Protein AF-C3Z5J8-F1 (afdb_monomer)

Mean predicted aligned error: 12.44 Å

Sequence (366 aa):
MESIQRVGAAGMLENHRVLYKCKDYRLPLCELYFCRHCLKLRSKDCVSHEVDSHYCPNCMENMPSAEAKLKKNRCANCFDCPSCKHTLSTRATSVLVPSADDPNKAVAKKAYYLACAFCRWTSRDIGLKDQSVASGGWEEQENPNAQRISELVEYYKQVAQKEKSDRERKKYAKSRIRLLGMSVSNGSLISAPDADMSLLKEEEQKLVKITPNMAVEEVEGLPEDIYTTPINLAHITSIAQRLSQPDEQPTLTNKLYPIHKHLLVKRSLRCKECEHNLSKPEFNPASIKFKIQLVALVVIFRKANKISFVVKVTPMKAVGDVKIAFKMKYNYKNITTPLGSKEEKETPMVVLEHHVDVNLGQVIPS

Secondary structure (DSSP, 8-state):
-------SHHHHTTGGGEEEEETTEEEEGGG-EEETTTTEEE-SSSEEEEEEEEE-TTT--EE-HHHHHHTTTEEEEEEE-TTT-PBPEEEEEEEEEE-SS-TT-EEEEEEEEEE-TTT--BGGGGTPPPBSSSSS--PPPPPTTHHHHHHHHHHHHHHHHHHHHHHHHHHHHHHHHHHHTTSTTS----------GGGG---------PPPPPPPSSPPPPPTHHHHSPP-GGGBPPHHHHTTSTTT--SBGGG---EEEEPEEEEEEEETTT--EEEEE-SSTT---EEEE-BHHHHH--TT-----------SSSSSEEEEEEEEEEEEE---S-TT-S----PPEEEEEEEEEEEEEE----

pLDDT: mean 81.91, std 16.27, range [26.75, 96.44]

Structure (mmCIF, N/CA/C/O backbone):
data_AF-C3Z5J8-F1
#
_entry.id   AF-C3Z5J8-F1
#
loop_
_atom_site.group_PDB
_atom_site.id
_atom_site.type_symbol
_atom_site.label_atom_id
_atom_site.label_alt_id
_atom_site.label_comp_id
_atom_site.label_asym_id
_atom_site.label_entity_id
_atom_site.label_seq_id
_atom_site.pdbx_PDB_ins_code
_atom_site.Cartn_x
_atom_site.Cartn_y
_atom_site.Cartn_z
_atom_site.occupancy
_atom_site.B_iso_or_equiv
_atom_site.auth_seq_id
_atom_site.auth_comp_id
_atom_site.auth_asym_id
_atom_site.auth_atom_id
_atom_site.pdbx_PDB_model_num
ATOM 1 N N . MET A 1 1 ? 0.145 -12.005 -0.397 1.00 31.89 1 MET A N 1
ATOM 2 C CA . MET A 1 1 ? 0.233 -10.670 -1.030 1.00 31.89 1 MET A CA 1
ATOM 3 C C . MET A 1 1 ? 0.519 -10.890 -2.501 1.00 31.89 1 MET A C 1
ATOM 5 O O . MET A 1 1 ? 1.671 -10.898 -2.911 1.00 31.89 1 MET A O 1
ATOM 9 N N . GLU A 1 2 ? -0.527 -11.182 -3.265 1.00 26.75 2 GLU A N 1
ATOM 10 C CA . GLU A 1 2 ? -0.411 -11.380 -4.705 1.00 26.75 2 GLU A CA 1
ATOM 11 C C . GLU A 1 2 ? -0.166 -10.027 -5.368 1.00 26.75 2 GLU A C 1
ATOM 13 O O . GLU A 1 2 ? -0.898 -9.056 -5.165 1.00 26.75 2 GLU A O 1
ATOM 18 N N . SER A 1 3 ? 0.924 -9.944 -6.120 1.00 26.78 3 SER A N 1
ATOM 19 C CA . SER A 1 3 ? 1.212 -8.827 -7.002 1.00 26.78 3 SER A CA 1
ATOM 20 C C . SER A 1 3 ? 0.092 -8.715 -8.029 1.00 26.78 3 SER A C 1
ATOM 22 O O . SER A 1 3 ? -0.027 -9.573 -8.897 1.00 26.78 3 SER A O 1
ATOM 24 N N . ILE A 1 4 ? -0.703 -7.646 -7.944 1.00 33.22 4 ILE A N 1
ATOM 25 C CA . ILE A 1 4 ? -1.629 -7.228 -9.001 1.00 33.22 4 ILE A CA 1
ATOM 2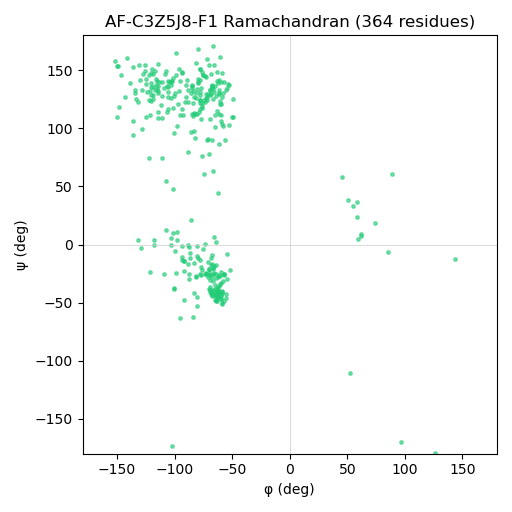6 C C . ILE A 1 4 ? -0.817 -7.133 -10.299 1.00 33.22 4 ILE A C 1
ATOM 28 O O . ILE A 1 4 ? -0.037 -6.192 -10.485 1.00 33.22 4 ILE A O 1
ATOM 32 N N . GLN A 1 5 ? -0.958 -8.132 -11.175 1.00 31.25 5 GLN A N 1
ATOM 33 C CA . GLN A 1 5 ? -0.398 -8.096 -12.518 1.00 31.25 5 GLN A CA 1
ATOM 34 C C . GLN A 1 5 ? -1.042 -6.913 -13.238 1.00 31.25 5 GLN A C 1
ATOM 36 O O . GLN A 1 5 ? -2.245 -6.878 -13.490 1.00 31.25 5 GLN A O 1
ATOM 41 N N . ARG A 1 6 ? -0.237 -5.889 -13.525 1.00 37.31 6 ARG A N 1
ATOM 42 C CA . ARG A 1 6 ? -0.670 -4.739 -14.316 1.00 37.31 6 ARG A CA 1
ATOM 43 C C . ARG A 1 6 ? -0.812 -5.191 -15.767 1.00 37.31 6 ARG A C 1
ATOM 45 O O . ARG A 1 6 ? 0.143 -5.096 -16.533 1.00 37.31 6 ARG A O 1
ATOM 52 N N . VAL A 1 7 ? -1.998 -5.653 -16.148 1.00 33.91 7 VAL A N 1
ATOM 53 C CA . VAL A 1 7 ? -2.349 -5.895 -17.553 1.00 33.91 7 VAL A CA 1
ATOM 54 C C . VAL A 1 7 ? -2.630 -4.540 -18.216 1.00 33.91 7 VAL A C 1
ATOM 56 O O . VAL A 1 7 ? -3.766 -4.109 -18.367 1.00 33.91 7 VAL A O 1
ATOM 59 N N . GLY A 1 8 ? -1.563 -3.799 -18.517 1.00 39.62 8 GLY A N 1
ATOM 60 C CA . GLY A 1 8 ? -1.582 -2.691 -19.480 1.00 39.62 8 GLY A CA 1
ATOM 61 C C . GLY A 1 8 ? -0.964 -3.138 -20.807 1.00 39.62 8 GLY A C 1
ATOM 62 O O . GLY A 1 8 ? -0.568 -4.290 -20.936 1.00 39.62 8 GLY A O 1
ATOM 63 N N . ALA A 1 9 ? -0.771 -2.229 -21.770 1.00 44.91 9 ALA A N 1
ATOM 64 C CA . ALA A 1 9 ? -0.075 -2.521 -23.039 1.00 44.91 9 ALA A CA 1
ATOM 65 C C . ALA A 1 9 ? 1.311 -3.193 -22.857 1.00 44.91 9 ALA A C 1
ATOM 67 O O . ALA A 1 9 ? 1.792 -3.894 -23.742 1.00 44.91 9 ALA A O 1
ATOM 68 N N . ALA A 1 10 ? 1.932 -3.035 -21.682 1.00 52.69 10 ALA A N 1
ATOM 69 C CA . ALA A 1 10 ? 3.158 -3.727 -21.293 1.00 52.69 10 ALA A CA 1
ATOM 70 C C . ALA A 1 10 ? 3.003 -5.250 -21.070 1.00 52.69 10 ALA A C 1
ATOM 72 O O . ALA A 1 10 ? 4.014 -5.941 -21.052 1.00 52.69 10 ALA A O 1
ATOM 73 N N . GLY A 1 11 ? 1.783 -5.762 -20.893 1.00 55.75 11 GLY A N 1
ATOM 74 C CA . GLY A 1 11 ? 1.481 -7.192 -20.777 1.00 55.75 11 GLY A CA 1
ATOM 75 C C . GLY A 1 11 ? 1.139 -7.872 -22.107 1.00 55.75 11 GLY A C 1
ATOM 76 O O . GLY A 1 11 ? 1.142 -9.094 -22.163 1.00 55.75 11 GLY A O 1
ATOM 77 N N . MET A 1 12 ? 0.862 -7.108 -23.174 1.00 64.19 12 MET A N 1
ATOM 78 C CA . MET A 1 12 ? 0.599 -7.658 -24.518 1.00 64.19 12 MET A CA 1
ATOM 79 C C . MET A 1 12 ? 1.886 -8.005 -25.277 1.00 64.19 12 MET A C 1
ATOM 81 O O . MET A 1 12 ? 1.884 -8.882 -26.133 1.00 64.19 12 MET A O 1
ATOM 85 N N . LEU A 1 13 ? 2.981 -7.303 -24.975 1.00 72.50 13 LEU A N 1
ATOM 86 C CA . LEU A 1 13 ? 4.320 -7.608 -25.475 1.00 72.50 13 LEU A CA 1
ATOM 87 C C . LEU A 1 13 ? 5.110 -8.305 -24.370 1.00 72.50 13 LEU A C 1
ATOM 89 O O . LEU A 1 13 ? 5.051 -7.889 -23.213 1.00 72.50 13 LEU A O 1
ATOM 93 N N . GLU A 1 14 ? 5.902 -9.314 -24.724 1.00 81.06 14 GLU A N 1
ATOM 94 C CA . GLU A 1 14 ? 6.742 -10.068 -23.786 1.00 81.06 14 GLU A CA 1
ATOM 95 C C . GLU A 1 14 ? 7.980 -9.260 -23.355 1.00 81.06 14 GLU A C 1
ATOM 97 O O . GLU A 1 14 ? 9.127 -9.649 -23.570 1.00 81.06 14 GLU A O 1
ATOM 102 N N . ASN A 1 15 ? 7.758 -8.108 -22.720 1.00 81.31 15 ASN A N 1
ATOM 103 C CA . ASN A 1 15 ? 8.809 -7.187 -22.284 1.00 81.31 15 ASN A CA 1
ATOM 104 C C . ASN A 1 15 ? 9.836 -7.857 -21.356 1.00 81.31 15 ASN A C 1
ATOM 106 O O . ASN A 1 15 ? 10.988 -7.440 -21.316 1.00 81.31 15 ASN A O 1
ATOM 110 N N . HIS A 1 16 ? 9.449 -8.928 -20.657 1.00 85.19 16 HIS A N 1
ATOM 111 C CA . HIS A 1 16 ? 10.332 -9.727 -19.802 1.00 85.19 16 HIS A CA 1
ATOM 112 C C . HIS A 1 16 ? 11.412 -10.513 -20.565 1.00 85.19 16 HIS A C 1
ATOM 114 O O . HIS A 1 16 ? 12.319 -11.053 -19.935 1.00 85.19 16 HIS A O 1
ATOM 120 N N . ARG A 1 17 ? 11.354 -10.569 -21.902 1.00 88.81 17 ARG A N 1
ATOM 121 C CA . ARG A 1 17 ? 12.405 -11.180 -22.724 1.00 88.81 17 ARG A CA 1
ATOM 122 C C . ARG A 1 17 ? 13.627 -10.283 -22.901 1.00 88.81 17 ARG A C 1
ATOM 124 O O . ARG A 1 17 ? 14.710 -10.811 -23.114 1.00 88.81 17 ARG A O 1
ATOM 131 N N . VAL A 1 18 ? 13.483 -8.959 -22.801 1.00 90.50 18 VAL A N 1
ATOM 132 C CA . VAL A 1 18 ? 14.595 -8.004 -22.944 1.00 90.50 18 VAL A CA 1
ATOM 133 C C . VAL A 1 18 ? 14.827 -7.300 -21.615 1.00 90.50 18 VAL A C 1
ATOM 135 O O . VAL A 1 18 ? 14.032 -6.463 -21.187 1.00 90.50 18 VAL A O 1
ATOM 138 N N . LEU A 1 19 ? 15.937 -7.626 -20.962 1.00 93.31 19 LEU A N 1
ATOM 139 C CA . LEU A 1 19 ? 16.272 -7.155 -19.627 1.00 93.31 19 LEU A CA 1
ATOM 140 C C . LEU A 1 19 ? 17.516 -6.274 -19.659 1.00 93.31 19 LEU A C 1
ATOM 142 O O . LEU A 1 19 ? 18.494 -6.556 -20.342 1.00 93.31 19 LEU A O 1
ATOM 146 N N . TYR A 1 20 ? 17.489 -5.211 -18.869 1.00 93.38 20 TYR A N 1
ATOM 147 C CA . TYR A 1 20 ? 18.615 -4.311 -18.676 1.00 93.38 20 TYR A CA 1
ATOM 148 C C . TYR A 1 20 ? 19.218 -4.559 -17.299 1.00 93.38 20 TYR A C 1
ATOM 150 O O . TYR A 1 20 ? 18.502 -4.670 -16.297 1.00 93.38 20 TYR A O 1
ATOM 158 N N . LYS A 1 21 ? 20.549 -4.614 -17.242 1.00 93.25 21 LYS A N 1
ATOM 159 C CA . LYS A 1 21 ? 21.281 -4.749 -15.985 1.00 93.25 21 LYS A CA 1
ATOM 160 C C . LYS A 1 21 ? 21.276 -3.426 -15.221 1.00 93.25 21 LYS A C 1
ATOM 162 O O . LYS A 1 21 ? 21.759 -2.405 -15.707 1.00 93.25 21 LYS A O 1
ATOM 167 N N . CYS A 1 22 ? 20.798 -3.466 -13.986 1.00 90.31 22 CYS A N 1
ATOM 168 C CA . CYS A 1 22 ? 20.840 -2.370 -13.030 1.00 90.31 22 CYS A CA 1
ATOM 169 C C . CYS A 1 22 ? 21.447 -2.880 -11.717 1.00 90.31 22 CYS A C 1
ATOM 171 O O . CYS A 1 22 ? 20.748 -3.488 -10.906 1.00 90.31 22 CYS A O 1
ATOM 173 N N . LYS A 1 23 ? 22.742 -2.611 -11.497 1.00 85.12 23 LYS A N 1
ATOM 174 C CA . LYS A 1 23 ? 23.534 -3.235 -10.419 1.00 85.12 23 LYS A CA 1
ATOM 175 C C . LYS A 1 23 ? 23.406 -4.767 -10.483 1.00 85.12 23 LYS A C 1
ATOM 177 O O . LYS A 1 23 ? 23.879 -5.353 -11.458 1.00 85.12 23 LYS A O 1
ATOM 182 N N . ASP A 1 24 ? 22.725 -5.368 -9.511 1.00 85.38 24 ASP A N 1
ATOM 183 C CA . ASP A 1 24 ? 22.523 -6.817 -9.389 1.00 85.38 24 ASP A CA 1
ATOM 184 C C . ASP A 1 24 ? 21.212 -7.299 -10.032 1.00 85.38 24 ASP A C 1
ATOM 186 O O . ASP A 1 24 ? 21.025 -8.491 -10.266 1.00 85.38 24 ASP A O 1
ATOM 190 N N . TYR A 1 25 ? 20.311 -6.373 -10.371 1.00 89.06 25 TYR A N 1
ATOM 191 C CA . TYR A 1 25 ? 18.991 -6.684 -10.911 1.00 89.06 25 TYR A CA 1
ATOM 192 C C . TYR A 1 25 ? 18.987 -6.681 -12.440 1.00 89.06 25 TYR A C 1
ATOM 194 O O . TYR A 1 25 ? 19.674 -5.883 -13.082 1.00 89.06 25 TYR A O 1
ATOM 202 N N . ARG A 1 26 ? 18.152 -7.541 -13.026 1.00 91.56 26 ARG A N 1
ATOM 203 C CA . ARG A 1 26 ? 17.844 -7.578 -14.461 1.00 91.56 26 ARG A CA 1
ATOM 204 C C . ARG A 1 26 ? 16.350 -7.389 -14.632 1.00 91.56 26 ARG A C 1
ATOM 206 O O . ARG A 1 26 ? 15.575 -8.239 -14.209 1.00 91.56 26 ARG A O 1
ATOM 213 N N . LEU A 1 27 ? 15.953 -6.254 -15.193 1.00 92.25 27 LEU A N 1
ATOM 214 C CA . LEU A 1 27 ? 14.547 -5.870 -15.303 1.00 92.25 27 LEU A CA 1
ATOM 215 C C . LEU A 1 27 ? 14.249 -5.304 -16.689 1.00 92.25 27 LEU A C 1
ATOM 217 O O . LEU A 1 27 ? 15.146 -4.739 -17.322 1.00 92.25 27 LEU A O 1
ATOM 221 N N . PRO A 1 28 ? 12.998 -5.419 -17.159 1.00 91.75 28 PRO A N 1
ATOM 222 C CA . PRO A 1 28 ? 12.599 -4.800 -18.409 1.00 91.75 28 PRO A CA 1
ATOM 223 C C . PRO A 1 28 ? 12.708 -3.277 -18.310 1.00 91.75 28 PRO A C 1
ATOM 225 O O . PRO A 1 28 ? 12.489 -2.674 -17.256 1.00 91.75 28 PRO A O 1
ATOM 228 N N . LEU A 1 29 ? 13.011 -2.631 -19.436 1.00 88.56 29 LEU A N 1
ATOM 229 C CA . LEU A 1 29 ? 13.256 -1.187 -19.487 1.00 88.56 29 LEU A CA 1
ATOM 230 C C . LEU A 1 29 ? 12.068 -0.348 -18.981 1.00 88.56 29 LEU A C 1
ATOM 232 O O . LEU A 1 29 ? 12.262 0.721 -18.406 1.00 88.56 29 LEU A O 1
ATOM 236 N N . CYS A 1 30 ? 10.838 -0.833 -19.171 1.00 87.69 30 CYS A N 1
ATOM 237 C CA . CYS A 1 30 ? 9.613 -0.174 -18.714 1.00 87.69 30 CYS A CA 1
ATOM 238 C C . CYS A 1 30 ? 9.465 -0.134 -17.182 1.00 87.69 30 CYS A C 1
ATOM 240 O O . CYS A 1 30 ? 8.690 0.672 -16.667 1.00 87.69 30 CYS A O 1
ATOM 242 N N . GLU A 1 31 ? 10.218 -0.958 -16.451 1.00 89.75 31 GLU A N 1
ATOM 243 C CA . GLU A 1 31 ? 10.231 -0.986 -14.987 1.00 89.75 31 GLU A CA 1
ATOM 244 C C . GLU A 1 31 ? 11.416 -0.237 -14.367 1.00 89.75 31 GLU A C 1
ATOM 246 O O . GLU A 1 31 ? 11.476 -0.086 -13.143 1.00 89.75 31 GLU A O 1
ATOM 251 N N . LEU A 1 32 ? 12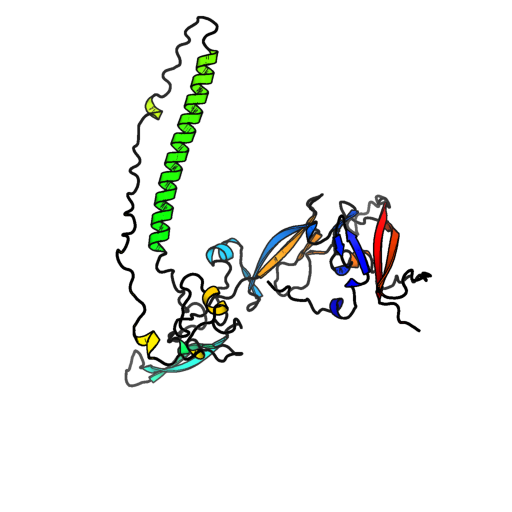.341 0.247 -15.199 1.00 92.12 32 LEU A N 1
ATOM 252 C CA . LEU A 1 32 ? 13.520 0.986 -14.772 1.00 92.12 32 LEU A CA 1
ATOM 253 C C . LEU A 1 32 ? 13.306 2.501 -14.842 1.00 92.12 32 LEU A C 1
ATOM 255 O O . LEU A 1 32 ? 12.598 3.045 -15.693 1.00 92.12 32 LEU A O 1
ATOM 259 N N . TYR A 1 33 ? 14.010 3.198 -13.961 1.00 92.62 33 TYR A N 1
ATOM 260 C CA . TYR A 1 33 ? 14.120 4.649 -13.924 1.00 92.62 33 TYR A CA 1
ATOM 261 C C . TYR A 1 33 ? 15.513 5.067 -14.381 1.00 92.62 33 TYR A C 1
ATOM 263 O O . TYR A 1 33 ? 16.489 4.352 -14.155 1.00 92.62 33 TYR A O 1
ATOM 271 N N . PHE A 1 34 ? 15.625 6.238 -14.999 1.00 91.81 34 PHE A N 1
ATOM 272 C CA . PHE A 1 34 ? 16.915 6.804 -15.380 1.00 91.81 34 PHE A CA 1
ATOM 273 C C . PHE A 1 34 ? 17.178 8.079 -14.589 1.00 91.81 34 PHE A C 1
ATOM 275 O O . PHE A 1 34 ? 16.492 9.088 -14.749 1.00 91.81 34 PHE A O 1
ATOM 282 N N . CYS A 1 35 ? 18.192 8.049 -13.728 1.00 91.12 35 CYS A N 1
ATOM 283 C CA . CYS A 1 35 ? 18.538 9.214 -12.936 1.00 91.12 35 CYS A CA 1
ATOM 284 C C . CYS A 1 35 ? 19.441 10.157 -13.733 1.00 91.12 35 CYS A C 1
ATOM 286 O O . CYS A 1 35 ? 20.622 9.876 -13.916 1.00 91.12 35 CYS A O 1
ATOM 288 N N . ARG A 1 36 ? 18.922 11.326 -14.117 1.00 88.38 36 ARG A N 1
ATOM 289 C CA . ARG A 1 36 ? 19.684 12.340 -14.871 1.00 88.38 36 ARG A CA 1
ATOM 290 C C . ARG A 1 36 ? 20.838 12.978 -14.089 1.00 88.38 36 ARG A C 1
ATOM 292 O O . ARG A 1 36 ? 21.742 13.519 -14.705 1.00 88.38 36 ARG A O 1
ATOM 299 N N . HIS A 1 37 ? 20.824 12.906 -12.758 1.00 88.69 37 HIS A N 1
ATOM 300 C CA . HIS A 1 37 ? 21.872 13.495 -11.914 1.00 88.69 37 HIS A CA 1
ATOM 301 C C . HIS A 1 37 ? 23.109 12.600 -11.767 1.00 88.69 37 HIS A C 1
ATOM 303 O O . HIS A 1 37 ? 24.227 13.085 -11.844 1.00 88.69 37 HIS A O 1
ATOM 309 N N . CYS A 1 38 ? 22.921 11.287 -11.590 1.00 89.50 38 CYS A N 1
ATOM 310 C CA . CYS A 1 38 ? 24.028 10.328 -11.472 1.00 89.50 38 CYS A CA 1
ATOM 311 C C . CYS A 1 38 ? 24.266 9.503 -12.745 1.00 89.50 38 CYS A C 1
ATOM 313 O O . CYS A 1 38 ? 25.145 8.648 -12.749 1.00 89.50 38 CYS A O 1
ATOM 315 N N . LEU A 1 39 ? 23.469 9.732 -13.796 1.00 89.25 39 LEU A N 1
ATOM 316 C CA . LEU A 1 39 ? 23.552 9.083 -15.110 1.00 89.25 39 LEU A CA 1
ATOM 317 C C . LEU A 1 39 ? 23.502 7.547 -15.068 1.00 89.25 39 LEU A C 1
ATOM 319 O O . LEU A 1 39 ? 24.104 6.863 -15.891 1.00 89.25 39 LEU A O 1
ATOM 323 N N . LYS A 1 40 ? 22.751 6.993 -14.112 1.00 90.12 40 LYS A N 1
ATOM 324 C CA . LYS A 1 40 ? 22.612 5.545 -13.899 1.00 90.12 40 LYS A CA 1
ATOM 325 C C . LYS A 1 40 ? 21.151 5.110 -13.979 1.00 90.12 40 LYS A C 1
ATOM 327 O O . LYS A 1 40 ? 20.248 5.828 -13.533 1.00 90.12 40 LYS A O 1
ATOM 332 N N . LEU A 1 41 ? 20.935 3.901 -14.498 1.00 92.00 41 LEU A N 1
ATOM 333 C CA . LEU A 1 41 ? 19.657 3.201 -14.380 1.00 92.00 41 LEU A CA 1
ATOM 334 C C . LEU A 1 41 ? 19.405 2.779 -12.929 1.00 92.00 41 LEU A C 1
ATOM 336 O O . LEU A 1 41 ? 20.339 2.463 -12.187 1.00 92.00 41 LEU A O 1
ATOM 340 N N . ARG A 1 42 ? 18.133 2.789 -12.527 1.00 93.38 42 ARG A N 1
ATOM 341 C CA . ARG A 1 42 ? 17.658 2.412 -11.193 1.00 93.38 42 ARG A CA 1
ATOM 342 C C . ARG A 1 42 ? 16.445 1.498 -11.298 1.00 93.38 42 ARG A C 1
ATOM 344 O O . ARG A 1 42 ? 15.478 1.834 -11.976 1.00 93.38 42 ARG A O 1
ATOM 351 N N . SER A 1 43 ? 16.481 0.376 -10.589 1.00 92.69 43 SER A N 1
ATOM 352 C CA . SER A 1 43 ? 15.312 -0.470 -10.353 1.00 92.69 43 SER A CA 1
ATOM 353 C C . SER A 1 43 ? 14.435 0.092 -9.237 1.00 92.69 43 SER A C 1
ATOM 355 O O . SER A 1 43 ? 14.865 0.966 -8.482 1.00 92.69 43 SER A O 1
ATOM 357 N N . LYS A 1 44 ? 13.224 -0.457 -9.091 1.00 89.62 44 LYS A N 1
ATOM 358 C CA . LYS A 1 44 ? 12.331 -0.183 -7.953 1.00 89.62 44 LYS A CA 1
ATOM 359 C C . LYS A 1 44 ? 12.979 -0.509 -6.598 1.00 89.62 44 LYS A C 1
ATOM 361 O O . LYS A 1 44 ? 12.631 0.125 -5.610 1.00 89.62 44 LYS A O 1
ATOM 366 N N . ASP A 1 45 ? 13.947 -1.420 -6.554 1.00 89.00 45 ASP A N 1
ATOM 367 C CA . ASP A 1 45 ? 14.662 -1.802 -5.323 1.00 89.00 45 ASP A CA 1
ATOM 368 C C . ASP A 1 45 ? 15.880 -0.8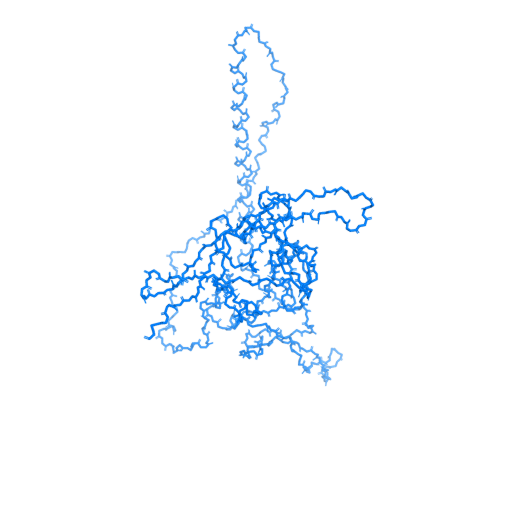99 -5.046 1.00 89.00 45 ASP A C 1
ATOM 370 O O . ASP A 1 45 ? 16.293 -0.680 -3.901 1.00 89.00 45 ASP A O 1
ATOM 374 N N . CYS A 1 46 ? 16.441 -0.298 -6.100 1.00 88.38 46 CYS A N 1
ATOM 375 C CA . CYS A 1 46 ? 17.557 0.647 -6.016 1.00 88.38 46 CYS A CA 1
ATOM 376 C C . CYS A 1 46 ? 17.135 2.077 -5.629 1.00 88.38 46 CYS A C 1
ATOM 378 O O . CYS A 1 46 ? 17.998 2.953 -5.527 1.00 88.38 46 CYS A O 1
ATOM 380 N N . VAL A 1 47 ? 15.841 2.333 -5.434 1.00 93.06 47 VAL A N 1
ATOM 381 C CA . VAL A 1 47 ? 15.280 3.653 -5.099 1.00 93.06 47 VAL A CA 1
ATOM 382 C C . VAL A 1 47 ? 14.673 3.652 -3.701 1.00 93.06 47 VAL A C 1
ATOM 384 O O . VAL A 1 47 ? 14.309 2.601 -3.173 1.00 93.06 47 VAL A O 1
ATOM 387 N N . SER A 1 48 ? 14.599 4.821 -3.072 1.00 94.75 48 SER A N 1
ATOM 388 C CA . SER A 1 48 ? 13.806 5.019 -1.860 1.00 94.75 48 SER A CA 1
ATOM 389 C C . SER A 1 48 ? 12.358 5.326 -2.241 1.00 94.75 48 SER A C 1
ATOM 391 O O . SER A 1 48 ? 12.093 6.071 -3.189 1.00 94.75 48 SER A O 1
ATOM 393 N N . HIS A 1 49 ? 11.426 4.703 -1.518 1.00 95.25 49 HIS A N 1
ATOM 394 C CA . HIS A 1 49 ? 9.988 4.895 -1.688 1.00 95.25 49 HIS A CA 1
ATOM 395 C C . HIS A 1 49 ? 9.489 5.835 -0.603 1.00 95.25 49 HIS A C 1
ATOM 397 O O . HIS A 1 49 ? 9.703 5.584 0.579 1.00 95.25 49 HIS A O 1
ATOM 403 N N . GLU A 1 50 ? 8.792 6.884 -1.013 1.00 94.06 50 GLU A N 1
ATOM 404 C CA . GLU A 1 50 ? 8.166 7.852 -0.122 1.00 94.06 50 GLU A CA 1
ATOM 405 C C . GLU A 1 50 ? 6.652 7.855 -0.330 1.00 94.06 50 GLU A C 1
ATOM 407 O O . GLU A 1 50 ? 6.151 7.647 -1.440 1.00 94.06 50 GLU A O 1
ATOM 412 N N . VAL A 1 51 ? 5.921 8.103 0.752 1.00 93.94 51 VAL A N 1
ATOM 413 C CA . VAL A 1 51 ? 4.468 8.300 0.743 1.00 93.94 51 VAL A CA 1
ATOM 414 C C . VAL A 1 51 ? 4.201 9.761 0.378 1.00 93.94 51 VAL A C 1
ATOM 416 O O . VAL A 1 51 ? 4.554 10.648 1.147 1.00 93.94 51 VAL A O 1
ATOM 419 N N . ASP A 1 52 ? 3.602 10.018 -0.788 1.00 91.69 52 ASP A N 1
ATOM 420 C CA . ASP A 1 52 ? 3.285 11.385 -1.239 1.00 91.69 52 ASP A CA 1
ATOM 421 C C . ASP A 1 52 ? 1.873 11.804 -0.803 1.00 91.69 52 ASP A C 1
ATOM 423 O O . ASP A 1 52 ? 1.687 12.875 -0.231 1.00 91.69 52 ASP A O 1
ATOM 427 N N . SER A 1 53 ? 0.871 10.944 -1.019 1.00 93.06 53 SER A N 1
ATOM 428 C CA . SER A 1 53 ? -0.508 11.189 -0.580 1.00 93.06 53 SER A CA 1
ATOM 429 C C . SER A 1 53 ? -1.282 9.898 -0.311 1.00 93.06 53 SER A C 1
ATOM 431 O O . SER A 1 53 ? -0.948 8.837 -0.849 1.00 93.06 53 SER A O 1
ATOM 433 N N . HIS A 1 54 ? -2.335 10.004 0.503 1.00 95.38 54 HIS A N 1
ATOM 434 C CA . HIS A 1 54 ? -3.304 8.940 0.771 1.00 95.38 54 HIS A CA 1
ATOM 435 C C . HIS A 1 54 ? -4.601 9.252 0.028 1.00 95.38 54 HIS A C 1
ATOM 437 O O . HIS A 1 54 ? -5.022 10.406 0.003 1.00 95.38 54 HIS A O 1
ATOM 443 N N . TYR A 1 55 ? -5.249 8.250 -0.559 1.00 95.88 55 TYR A N 1
ATOM 444 C CA . TYR A 1 55 ? -6.533 8.434 -1.233 1.00 95.88 55 TYR A CA 1
ATOM 445 C C . TYR A 1 55 ? -7.413 7.190 -1.149 1.00 95.88 55 TYR A C 1
ATOM 447 O O . TYR A 1 55 ? -6.920 6.066 -1.044 1.00 95.88 55 TYR A O 1
ATOM 455 N N . CYS A 1 56 ? -8.728 7.373 -1.216 1.00 95.62 56 CYS A N 1
ATOM 456 C CA . CYS A 1 56 ? -9.665 6.256 -1.289 1.00 95.62 56 CYS A CA 1
ATOM 457 C C . CYS A 1 56 ? -9.842 5.805 -2.748 1.00 95.62 56 CYS A C 1
ATOM 459 O O . CYS A 1 56 ? -10.158 6.641 -3.594 1.00 95.62 56 CYS A O 1
ATOM 461 N N . PRO A 1 57 ? -9.731 4.504 -3.073 1.00 94.75 57 PRO A N 1
ATOM 462 C CA . PRO A 1 57 ? -9.921 4.046 -4.448 1.00 94.75 57 PRO A CA 1
ATOM 463 C C . PRO A 1 57 ? -11.391 4.014 -4.897 1.00 94.75 57 PRO A C 1
ATOM 465 O O . PRO A 1 57 ? -11.651 3.676 -6.044 1.00 94.75 57 PRO A O 1
ATOM 468 N N . ASN A 1 58 ? -12.353 4.310 -4.011 1.00 94.44 58 ASN A N 1
ATOM 469 C CA . ASN A 1 58 ? -13.772 4.406 -4.373 1.00 94.44 58 ASN A CA 1
ATOM 470 C C . ASN A 1 58 ? -14.201 5.846 -4.672 1.00 94.44 58 ASN A C 1
ATOM 472 O O . ASN A 1 58 ? -14.580 6.149 -5.794 1.00 94.44 58 ASN A O 1
ATOM 476 N N . CYS A 1 59 ? -14.126 6.737 -3.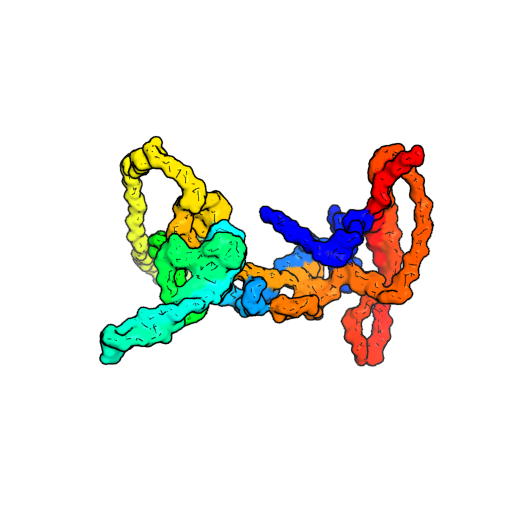677 1.00 93.19 59 CYS A N 1
ATOM 477 C CA . CYS A 1 59 ? -14.525 8.137 -3.848 1.00 93.19 59 CYS A CA 1
ATOM 478 C C . CYS A 1 59 ? -13.448 8.997 -4.524 1.00 93.19 59 CYS A C 1
ATOM 480 O O . CYS A 1 59 ? -13.731 10.129 -4.894 1.00 93.19 59 CYS A O 1
ATOM 482 N N . MET A 1 60 ? -12.225 8.478 -4.705 1.00 93.88 60 MET A N 1
ATOM 483 C CA . MET A 1 60 ? -11.100 9.202 -5.316 1.00 93.88 60 MET A CA 1
ATOM 484 C C . MET A 1 60 ? -10.737 10.502 -4.582 1.00 93.88 60 MET A C 1
ATOM 486 O O . MET A 1 60 ? -10.105 11.393 -5.149 1.00 93.88 60 MET A O 1
ATOM 490 N N . GLU A 1 61 ? -11.090 10.589 -3.301 1.00 92.62 61 GLU A N 1
ATOM 491 C CA . GLU A 1 61 ? -10.749 11.706 -2.427 1.00 92.62 61 GLU A CA 1
ATOM 492 C C . GLU A 1 61 ? -9.357 11.508 -1.831 1.00 92.62 61 GLU A C 1
ATOM 494 O O . GLU A 1 61 ? -9.006 10.413 -1.377 1.00 92.62 61 GLU A O 1
ATOM 499 N N . ASN A 1 62 ? -8.569 12.584 -1.821 1.00 93.25 62 ASN A N 1
ATOM 500 C CA . ASN A 1 62 ? -7.311 12.630 -1.086 1.00 93.25 62 ASN A CA 1
ATOM 501 C C . ASN A 1 62 ? -7.572 12.884 0.395 1.00 93.25 62 ASN A C 1
ATOM 503 O O . ASN A 1 62 ? -8.399 13.719 0.750 1.00 93.25 62 ASN A O 1
ATOM 507 N N . MET A 1 63 ? -6.774 12.240 1.238 1.00 93.94 63 MET A N 1
ATOM 508 C CA . MET A 1 63 ? -6.779 12.436 2.678 1.00 93.94 63 MET A CA 1
ATOM 509 C C . MET A 1 63 ? -5.408 12.949 3.147 1.00 93.94 63 MET A C 1
ATOM 511 O O . MET A 1 63 ? -4.378 12.348 2.806 1.00 93.94 63 MET A O 1
ATOM 515 N N . PRO A 1 64 ? -5.355 14.045 3.928 1.00 94.62 64 PRO A N 1
ATOM 516 C CA . PRO A 1 64 ? -4.125 14.500 4.567 1.00 94.62 64 PRO A CA 1
ATOM 517 C C . PRO A 1 64 ? -3.537 13.429 5.494 1.00 94.62 64 PRO A C 1
ATOM 519 O O . PRO A 1 64 ? -4.267 12.684 6.143 1.00 94.62 64 PRO A O 1
ATOM 522 N N . SER A 1 65 ? -2.209 13.376 5.621 1.00 93.88 65 SER A N 1
ATOM 523 C CA . SER A 1 65 ? -1.527 12.331 6.405 1.00 93.88 65 SER A CA 1
ATOM 524 C C . SER A 1 65 ? -1.910 12.314 7.890 1.00 93.88 65 SER A C 1
ATOM 526 O O . SER A 1 65 ? -1.969 11.243 8.490 1.00 93.88 65 SER A O 1
ATOM 528 N N . ALA A 1 66 ? -2.189 13.477 8.489 1.00 95.38 66 ALA A N 1
ATOM 529 C CA . ALA A 1 66 ? -2.635 13.561 9.882 1.00 95.38 66 ALA A CA 1
ATOM 530 C C . ALA A 1 66 ? -4.028 12.938 10.072 1.00 95.38 66 ALA A C 1
ATOM 532 O O . ALA A 1 66 ? -4.235 12.161 11.002 1.00 95.38 66 ALA A O 1
ATOM 533 N N . GLU A 1 67 ? -4.952 13.220 9.150 1.00 95.25 67 GLU A N 1
ATOM 534 C CA . GLU A 1 67 ? -6.299 12.649 9.163 1.00 95.25 67 GLU A CA 1
ATOM 535 C C . GLU A 1 67 ? -6.271 11.145 8.871 1.00 95.25 67 GLU A C 1
ATOM 537 O O . GLU A 1 67 ? -6.912 10.373 9.580 1.00 95.25 67 GLU A O 1
ATOM 542 N N . ALA A 1 68 ? -5.461 10.707 7.901 1.00 94.75 68 ALA A N 1
ATOM 543 C CA . ALA A 1 68 ? -5.271 9.289 7.606 1.00 94.75 68 ALA A CA 1
ATOM 544 C C . ALA A 1 68 ? -4.746 8.528 8.831 1.00 94.75 68 ALA A C 1
ATOM 546 O O . ALA A 1 68 ? -5.243 7.448 9.143 1.00 94.75 68 ALA A O 1
ATOM 547 N N . LYS A 1 69 ? -3.796 9.111 9.575 1.00 95.06 69 LYS A N 1
ATOM 548 C CA . LYS A 1 69 ? -3.294 8.532 10.827 1.00 95.06 69 LYS A CA 1
ATOM 549 C C . LYS A 1 69 ? -4.394 8.423 11.889 1.00 95.06 69 LYS A C 1
ATOM 551 O O . LYS A 1 69 ? -4.497 7.377 12.524 1.00 95.06 69 LYS A O 1
ATOM 556 N N . LEU A 1 70 ? -5.206 9.469 12.066 1.00 93.19 70 LEU A N 1
ATOM 557 C CA . LEU A 1 70 ? -6.312 9.479 13.031 1.00 93.19 70 LEU A CA 1
ATOM 558 C C . LEU A 1 70 ? -7.368 8.415 12.687 1.00 93.19 70 LEU A C 1
ATOM 560 O O . LEU A 1 70 ? -7.781 7.655 13.555 1.00 93.19 70 LEU A O 1
ATOM 564 N N . LYS A 1 71 ? -7.727 8.299 11.404 1.00 91.56 71 LYS A N 1
ATOM 565 C CA . LYS A 1 71 ? -8.710 7.336 10.878 1.00 91.56 71 LYS A CA 1
ATOM 566 C C . LYS A 1 71 ? -8.113 5.961 10.547 1.00 91.56 71 LYS A C 1
ATOM 568 O O . LYS A 1 71 ? -8.659 5.227 9.726 1.00 91.56 71 LYS A O 1
ATOM 573 N N . LYS A 1 72 ? -6.957 5.605 11.125 1.00 93.00 72 LYS A N 1
ATOM 574 C CA . LYS A 1 72 ? -6.298 4.290 10.957 1.00 93.00 72 LYS A CA 1
ATOM 575 C C . LYS A 1 72 ? -6.128 3.855 9.482 1.00 93.00 72 LYS A C 1
ATOM 577 O O . LYS A 1 72 ? -6.262 2.679 9.143 1.00 93.00 72 LYS A O 1
ATOM 582 N N . ASN A 1 73 ? -5.816 4.798 8.593 1.00 95.38 73 ASN A N 1
ATOM 583 C CA . ASN A 1 73 ? -5.687 4.629 7.139 1.00 95.38 73 ASN A CA 1
ATOM 584 C C . ASN A 1 73 ? -6.955 4.094 6.445 1.00 95.38 73 ASN A C 1
ATOM 586 O O . ASN A 1 73 ? -6.871 3.304 5.495 1.00 95.38 73 ASN A O 1
ATOM 590 N N . ARG A 1 74 ? -8.133 4.523 6.910 1.00 93.75 74 ARG A N 1
ATOM 591 C CA . ARG A 1 74 ? -9.434 4.160 6.345 1.00 93.75 74 ARG A CA 1
ATOM 592 C C . ARG A 1 74 ? -10.216 5.381 5.855 1.00 93.75 74 ARG A C 1
ATOM 594 O O . ARG A 1 74 ? -10.063 6.491 6.357 1.00 93.75 74 ARG A O 1
ATOM 601 N N . CYS A 1 75 ? -11.063 5.169 4.852 1.00 93.44 75 CYS A N 1
ATOM 602 C CA . CYS A 1 75 ? -12.007 6.173 4.371 1.00 93.44 75 CYS A CA 1
ATOM 603 C C . CYS A 1 75 ? -13.241 6.224 5.280 1.00 93.44 75 CYS A C 1
ATOM 605 O O . CYS A 1 75 ? -13.834 5.187 5.548 1.00 93.44 75 CYS A O 1
ATOM 607 N N . ALA A 1 76 ? -13.686 7.417 5.678 1.00 89.12 76 ALA A N 1
ATOM 608 C CA . ALA A 1 76 ? -14.871 7.572 6.529 1.00 89.12 76 ALA A CA 1
ATOM 609 C C . ALA A 1 76 ? -16.193 7.222 5.817 1.00 89.12 76 ALA A C 1
ATOM 611 O O . ALA A 1 76 ? -17.128 6.745 6.445 1.00 89.12 76 ALA A O 1
ATOM 612 N N . ASN A 1 77 ? -16.270 7.437 4.500 1.00 90.62 77 ASN A N 1
ATOM 613 C CA . ASN A 1 77 ? -17.532 7.339 3.756 1.00 90.62 77 ASN A CA 1
ATOM 614 C C . ASN A 1 77 ? -17.721 5.999 3.035 1.00 90.62 77 ASN A C 1
ATOM 616 O O . ASN A 1 77 ? -18.841 5.617 2.710 1.00 90.62 77 ASN A O 1
ATOM 620 N N . CYS A 1 78 ? -16.624 5.313 2.715 1.00 94.12 78 CYS A N 1
ATOM 621 C CA . CYS A 1 78 ? -16.650 4.096 1.912 1.00 94.12 78 CYS A CA 1
ATOM 622 C C . CYS A 1 78 ? -16.400 2.879 2.793 1.00 94.12 78 CYS A C 1
ATOM 624 O O . CYS A 1 78 ? -15.500 2.904 3.628 1.00 94.12 78 CYS A O 1
ATOM 626 N N . PHE A 1 79 ? -17.118 1.793 2.521 1.00 94.75 79 PHE A N 1
ATOM 627 C CA . PHE A 1 79 ? -17.011 0.541 3.262 1.00 94.75 79 PHE A CA 1
ATOM 628 C C . PHE A 1 79 ? -16.733 -0.620 2.313 1.00 94.75 79 PHE A C 1
ATOM 630 O O . PHE A 1 79 ? -17.192 -0.621 1.170 1.00 94.75 79 PHE A O 1
ATOM 637 N N . ASP A 1 80 ? -16.015 -1.622 2.796 1.00 95.31 80 ASP A N 1
ATOM 638 C CA . ASP A 1 80 ? -15.843 -2.904 2.132 1.00 95.31 80 ASP A CA 1
ATOM 639 C C . ASP A 1 80 ? -16.721 -3.959 2.813 1.00 95.31 80 ASP A C 1
ATOM 641 O O . ASP A 1 80 ? -16.892 -3.988 4.034 1.00 95.31 80 ASP A O 1
ATOM 645 N N . CYS A 1 81 ? -17.308 -4.828 1.994 1.00 94.19 81 CYS A N 1
ATOM 646 C CA . CYS A 1 81 ? -18.167 -5.906 2.449 1.00 94.19 81 CYS A CA 1
ATOM 647 C C . CYS A 1 81 ? -17.347 -6.886 3.295 1.00 94.19 81 CYS A C 1
ATOM 649 O O . CYS A 1 81 ? -16.337 -7.400 2.803 1.00 94.19 81 CYS A O 1
ATOM 651 N N . PRO A 1 82 ? -17.790 -7.223 4.515 1.00 92.56 82 PRO A N 1
ATOM 652 C CA . PRO A 1 82 ? -17.028 -8.119 5.377 1.00 92.56 82 PRO A CA 1
ATOM 653 C C . PRO A 1 82 ? -17.021 -9.561 4.859 1.00 92.56 82 PRO A C 1
ATOM 655 O O . PRO A 1 82 ? -16.119 -10.324 5.183 1.00 92.56 82 PRO A O 1
ATOM 658 N N . SER A 1 83 ? -17.987 -9.927 4.007 1.00 91.25 83 SER A N 1
ATOM 659 C CA . SER A 1 83 ? -18.076 -11.260 3.411 1.00 91.25 83 SER A CA 1
ATOM 660 C C . SER A 1 83 ? -17.137 -11.440 2.208 1.00 91.25 83 SER A C 1
ATOM 662 O O . SER A 1 83 ? -16.330 -12.370 2.203 1.00 91.25 83 SER A O 1
ATOM 664 N N . CYS A 1 84 ? -17.193 -10.546 1.207 1.00 92.56 84 CYS A N 1
ATOM 665 C CA . CYS A 1 84 ? -16.472 -10.707 -0.071 1.00 92.56 84 CYS A CA 1
ATOM 666 C C . CYS A 1 84 ? -15.417 -9.629 -0.380 1.00 92.56 84 CYS A C 1
ATOM 668 O O . CYS A 1 84 ? -14.788 -9.683 -1.434 1.00 92.56 84 CYS A O 1
ATOM 670 N N . LYS A 1 85 ? -15.224 -8.635 0.500 1.00 92.56 85 LYS A N 1
ATOM 671 C CA . LYS A 1 85 ? -14.282 -7.505 0.338 1.00 92.56 85 LYS A CA 1
ATOM 672 C C . LYS A 1 85 ? -14.559 -6.588 -0.862 1.00 92.56 85 LYS A C 1
ATOM 674 O O . LYS A 1 85 ? -13.755 -5.711 -1.164 1.00 92.56 85 LYS A O 1
ATOM 679 N N . HIS A 1 86 ? -15.699 -6.753 -1.534 1.00 95.00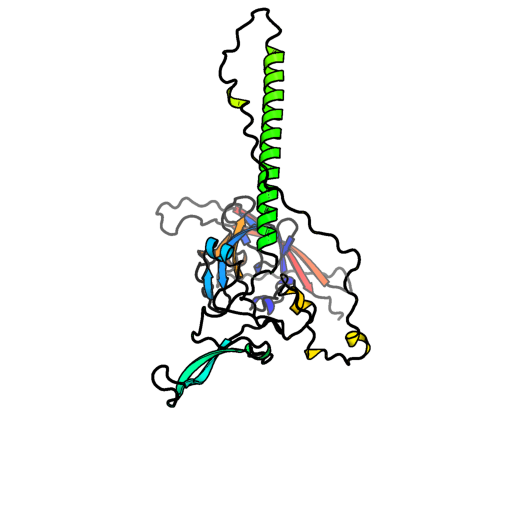 86 HIS A N 1
ATOM 680 C CA . HIS A 1 86 ? -16.172 -5.804 -2.536 1.00 95.00 86 HIS A CA 1
ATOM 681 C C . HIS A 1 86 ? -16.753 -4.561 -1.863 1.00 95.00 86 HIS A C 1
ATOM 683 O O . HIS A 1 86 ? -17.345 -4.643 -0.789 1.00 95.00 86 HIS A O 1
ATOM 689 N N . THR A 1 87 ? -16.632 -3.411 -2.509 1.00 96.00 87 THR A N 1
ATOM 690 C CA . THR A 1 87 ? -17.079 -2.141 -1.935 1.00 96.00 87 THR A CA 1
ATOM 691 C C . THR A 1 87 ? -18.595 -2.063 -1.837 1.00 96.00 87 THR A C 1
ATOM 693 O O . THR A 1 87 ? -19.321 -2.404 -2.771 1.00 96.00 87 THR A O 1
ATOM 696 N N . LEU A 1 88 ? -19.069 -1.642 -0.669 1.00 95.31 88 LEU A N 1
ATOM 697 C CA . LEU A 1 88 ? -20.482 -1.493 -0.366 1.00 95.31 88 LEU A CA 1
ATOM 698 C C . LEU A 1 88 ? -21.039 -0.213 -0.988 1.00 95.31 88 LEU A C 1
ATOM 700 O O . LEU A 1 88 ? -20.344 0.789 -1.150 1.00 95.31 88 LEU A O 1
ATOM 704 N N . SER A 1 89 ? -22.328 -0.266 -1.307 1.0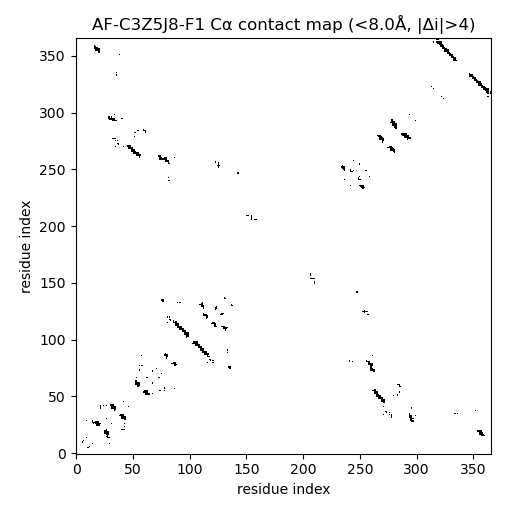0 94.50 89 SER A N 1
ATOM 705 C CA . SER A 1 89 ? -23.109 0.866 -1.800 1.00 94.50 89 SER A CA 1
ATOM 706 C C . SER A 1 89 ? -24.211 1.207 -0.804 1.00 94.50 89 SER A C 1
ATOM 708 O O . SER A 1 89 ? -24.881 0.306 -0.295 1.00 94.50 89 SER A O 1
ATOM 710 N N . THR A 1 90 ? -24.415 2.496 -0.541 1.00 93.56 90 THR A N 1
ATOM 711 C CA . THR A 1 90 ? -25.549 2.972 0.256 1.00 93.56 90 THR A CA 1
ATOM 712 C C . THR A 1 90 ? -26.807 2.964 -0.605 1.00 93.56 90 THR A C 1
ATOM 714 O O . THR A 1 90 ? -26.843 3.586 -1.668 1.00 93.56 90 THR A O 1
ATOM 717 N N . ARG A 1 91 ? -27.852 2.270 -0.156 1.00 93.44 91 ARG A N 1
ATOM 718 C CA . ARG A 1 91 ? -29.157 2.198 -0.823 1.00 93.44 91 ARG A CA 1
ATOM 719 C C . ARG A 1 91 ? -30.221 2.865 0.033 1.00 93.44 91 ARG A C 1
ATOM 721 O O . ARG A 1 91 ? -30.229 2.702 1.247 1.00 93.44 91 ARG A O 1
ATOM 728 N N . ALA A 1 92 ? -31.122 3.601 -0.610 1.00 92.44 92 ALA A N 1
ATOM 729 C CA . ALA A 1 92 ? -32.242 4.255 0.055 1.00 92.44 92 ALA A CA 1
ATOM 730 C C . ALA A 1 92 ? -33.505 3.388 -0.025 1.00 92.44 92 ALA A C 1
ATOM 732 O O . ALA A 1 92 ? -33.797 2.797 -1.063 1.00 92.44 92 ALA A O 1
ATOM 733 N N . THR A 1 93 ? -34.269 3.355 1.060 1.00 90.56 93 THR A N 1
ATOM 734 C CA . THR A 1 93 ? -35.631 2.817 1.136 1.00 90.56 93 THR A CA 1
ATOM 735 C C . THR A 1 93 ? -36.530 3.883 1.756 1.00 90.56 93 THR A C 1
ATOM 737 O O . THR A 1 93 ? -36.079 4.664 2.592 1.00 90.56 93 THR A O 1
ATOM 740 N N . SER A 1 94 ? -37.797 3.950 1.351 1.00 86.06 94 SER A N 1
ATOM 741 C CA . SER A 1 94 ? -38.782 4.790 2.033 1.00 86.06 94 SER A CA 1
ATOM 742 C C . SER A 1 94 ? -39.472 3.972 3.120 1.00 86.06 94 SER A C 1
ATOM 744 O O . SER A 1 94 ? -40.027 2.916 2.828 1.00 86.06 94 SER A O 1
ATOM 746 N N . VAL A 1 95 ? -39.407 4.446 4.362 1.00 82.94 95 VAL A N 1
ATOM 747 C CA . VAL A 1 95 ? -40.073 3.830 5.513 1.00 82.94 95 VAL A CA 1
ATOM 748 C C . VAL A 1 95 ? -41.139 4.794 6.018 1.00 82.94 95 VAL A C 1
ATOM 750 O O . VAL A 1 95 ? -40.889 5.990 6.173 1.00 82.94 95 VAL A O 1
ATOM 753 N N . LEU A 1 96 ? -42.342 4.276 6.247 1.00 80.06 96 LEU A N 1
ATOM 754 C CA . LEU A 1 96 ? -43.446 5.024 6.832 1.00 80.06 96 LEU A CA 1
ATOM 755 C C . LEU A 1 96 ? -43.231 5.105 8.345 1.00 80.06 96 LEU A C 1
ATOM 757 O O . LEU A 1 96 ? -43.253 4.087 9.030 1.00 80.06 96 LEU A O 1
ATOM 761 N N . VAL A 1 97 ? -42.992 6.311 8.853 1.00 75.81 97 VAL A N 1
ATOM 762 C CA . VAL A 1 97 ? -42.798 6.570 10.285 1.00 75.81 97 VAL A CA 1
ATOM 763 C C . VAL A 1 97 ? -43.962 7.438 10.772 1.00 75.81 97 VAL A C 1
ATOM 765 O O . VAL A 1 97 ? -44.310 8.389 10.067 1.00 75.81 97 VAL A O 1
ATOM 768 N N . PRO A 1 98 ? -44.571 7.154 11.939 1.00 73.00 98 PRO A N 1
ATOM 769 C CA . PRO A 1 98 ? -45.599 8.018 12.518 1.00 73.00 98 PRO A CA 1
ATOM 770 C C . PRO A 1 98 ? -45.103 9.466 12.634 1.00 73.00 98 PRO A C 1
ATOM 772 O O . PRO A 1 98 ? -43.941 9.703 12.984 1.00 73.00 98 PRO A O 1
ATOM 775 N N . SER A 1 99 ? -45.954 10.432 12.286 1.00 67.12 99 SER A N 1
ATOM 776 C CA . SER A 1 99 ? -45.642 11.855 12.422 1.00 67.12 99 SER A CA 1
ATOM 777 C C . SER A 1 99 ? -45.399 12.192 13.892 1.00 67.12 99 SER A C 1
ATOM 779 O O . SER A 1 99 ? -46.100 11.686 14.764 1.00 67.12 99 SER A O 1
ATOM 781 N N . ALA A 1 100 ? -44.425 13.066 14.163 1.00 70.44 100 ALA A N 1
ATOM 782 C CA . ALA A 1 100 ? -44.181 13.569 15.517 1.00 70.44 100 ALA A CA 1
ATOM 783 C C . ALA A 1 100 ? -45.369 14.398 16.044 1.00 70.44 100 ALA A C 1
ATOM 785 O O . ALA A 1 100 ? -45.576 14.452 17.251 1.00 70.44 100 ALA A O 1
ATOM 786 N N . ASP A 1 101 ? -46.156 14.980 15.132 1.00 71.94 101 ASP A N 1
ATOM 787 C CA . ASP A 1 101 ? -47.318 15.815 15.451 1.00 71.94 101 ASP A CA 1
ATOM 788 C C . ASP A 1 101 ? -48.640 15.023 15.515 1.00 71.94 101 ASP A C 1
ATOM 790 O O . ASP A 1 101 ? -49.570 15.460 16.178 1.00 71.94 101 ASP A O 1
ATOM 794 N N . ASP A 1 102 ? -48.729 13.856 14.855 1.00 70.00 102 ASP A N 1
ATOM 795 C CA . ASP A 1 102 ? -49.952 13.038 14.776 1.00 70.00 102 ASP A CA 1
ATOM 796 C C . ASP A 1 102 ? -49.624 11.533 14.639 1.00 70.00 102 ASP A C 1
ATOM 798 O O . ASP A 1 102 ? -49.210 11.088 13.560 1.00 70.00 102 ASP A O 1
ATOM 802 N N . PRO A 1 103 ? -49.875 10.694 15.663 1.00 70.25 103 PRO A N 1
ATOM 803 C CA . PRO A 1 103 ? -49.594 9.256 15.597 1.00 70.25 103 PRO A CA 1
ATOM 804 C C . PRO A 1 103 ? -50.430 8.496 14.548 1.00 70.25 103 PRO A C 1
ATOM 806 O O . PRO A 1 103 ? -50.028 7.414 14.125 1.00 70.25 103 PRO A O 1
ATOM 809 N N . ASN A 1 104 ? -51.543 9.070 14.067 1.00 74.81 104 ASN A N 1
ATOM 810 C CA . ASN A 1 104 ? -52.374 8.496 12.996 1.00 74.81 104 ASN A CA 1
ATOM 811 C C . ASN A 1 104 ? -51.912 8.858 11.573 1.00 74.81 104 ASN A C 1
ATOM 813 O O . ASN A 1 104 ? -52.455 8.329 10.602 1.00 74.81 104 ASN A O 1
ATOM 817 N N . LYS A 1 105 ? -50.922 9.747 11.414 1.00 76.38 105 LYS A N 1
ATOM 818 C CA . LYS A 1 105 ? -50.433 10.177 10.099 1.00 76.38 105 LYS A CA 1
ATOM 819 C C . LYS A 1 105 ? -49.026 9.642 9.868 1.00 76.38 105 LYS A C 1
ATOM 821 O O . LYS A 1 105 ? -48.068 10.104 10.475 1.00 76.38 105 LYS A O 1
ATOM 826 N N . ALA A 1 106 ? -48.885 8.669 8.973 1.00 76.06 106 ALA A N 1
ATOM 827 C CA . ALA A 1 106 ? -47.578 8.142 8.602 1.00 76.06 106 ALA A CA 1
ATOM 828 C C . ALA A 1 106 ? -46.896 9.051 7.567 1.00 76.06 106 ALA A C 1
ATOM 830 O O . ALA A 1 106 ? -47.457 9.342 6.510 1.00 76.06 106 ALA A O 1
ATOM 831 N N . VAL A 1 107 ? -45.670 9.483 7.859 1.00 80.62 107 VAL A N 1
ATOM 832 C CA . VAL A 1 107 ? -44.831 10.272 6.952 1.00 80.62 107 VAL A CA 1
ATOM 833 C C . VAL A 1 107 ? -43.727 9.382 6.392 1.00 80.62 107 VAL A C 1
ATOM 835 O O . VAL A 1 107 ? -43.020 8.691 7.127 1.00 80.62 107 VAL A O 1
ATOM 838 N N . ALA A 1 108 ? -43.558 9.414 5.073 1.00 82.25 108 ALA A N 1
ATOM 839 C CA . ALA A 1 108 ? -42.482 8.717 4.383 1.00 82.25 108 ALA A CA 1
ATOM 840 C C . ALA A 1 108 ? -41.124 9.367 4.703 1.00 82.25 108 ALA A C 1
ATOM 842 O O . ALA A 1 108 ? -40.811 10.452 4.211 1.00 82.25 108 ALA A O 1
ATOM 843 N N . LYS A 1 109 ? -40.291 8.694 5.503 1.00 84.44 109 LYS A N 1
ATOM 844 C CA . LYS A 1 109 ? -38.898 9.088 5.760 1.00 84.44 109 LYS A CA 1
ATOM 845 C C . LYS A 1 109 ? -37.947 8.225 4.931 1.00 84.44 109 LYS A C 1
ATOM 847 O O . LYS A 1 109 ? -38.191 7.040 4.704 1.00 84.44 109 LYS A O 1
ATOM 852 N N . LYS A 1 110 ? -36.862 8.830 4.439 1.00 88.94 110 LYS A N 1
ATOM 853 C CA . LYS A 1 110 ? -35.793 8.101 3.741 1.00 88.94 110 LYS A CA 1
ATOM 854 C C . LYS A 1 110 ? -34.909 7.408 4.775 1.00 88.94 110 LYS A C 1
ATOM 856 O O . LYS A 1 110 ? -34.435 8.058 5.701 1.00 88.94 110 LYS A O 1
ATOM 861 N N . ALA A 1 111 ? -34.696 6.116 4.584 1.00 90.81 111 ALA A N 1
ATOM 862 C CA . ALA A 1 111 ? -33.833 5.273 5.393 1.00 90.81 111 ALA A CA 1
ATOM 863 C C . ALA A 1 111 ? -32.742 4.671 4.497 1.00 90.81 111 ALA A C 1
ATOM 865 O O . ALA A 1 111 ? -33.014 4.287 3.356 1.00 90.81 111 ALA A O 1
ATOM 866 N N . TYR A 1 112 ? -31.509 4.614 4.986 1.00 93.44 112 TYR A N 1
ATOM 867 C CA . TYR A 1 112 ? -30.348 4.161 4.229 1.00 93.44 112 TYR A CA 1
ATOM 868 C C . TYR A 1 112 ? -29.776 2.877 4.828 1.00 93.44 112 TYR A C 1
ATOM 870 O O . TYR A 1 112 ? -29.576 2.797 6.036 1.00 93.44 112 TYR A O 1
ATOM 878 N N . TYR A 1 113 ? -29.472 1.901 3.971 1.00 94.19 113 TYR A N 1
ATOM 879 C CA . TYR A 1 113 ? -28.823 0.637 4.333 1.00 94.19 113 TYR A CA 1
ATOM 880 C C . TYR A 1 113 ? -27.636 0.350 3.405 1.00 94.19 113 TYR A C 1
ATOM 882 O O . TYR A 1 113 ? -27.596 0.831 2.268 1.00 94.19 113 TYR A O 1
ATOM 890 N N . LEU A 1 114 ? -26.654 -0.421 3.874 1.00 95.06 114 LEU A N 1
ATOM 891 C CA . LEU A 1 114 ? -25.503 -0.815 3.058 1.00 95.06 114 LEU A CA 1
ATOM 892 C C . LEU A 1 114 ? -25.799 -2.129 2.340 1.00 95.06 114 LEU A C 1
ATOM 894 O O . LEU A 1 114 ? -26.329 -3.064 2.937 1.00 95.06 114 LEU A O 1
ATOM 898 N N . ALA A 1 115 ? -25.422 -2.214 1.066 1.00 96.31 115 ALA A N 1
ATOM 899 C CA . ALA A 1 115 ? -25.607 -3.414 0.262 1.00 96.31 115 ALA A CA 1
ATOM 900 C C . ALA A 1 115 ? -24.397 -3.703 -0.627 1.00 96.31 115 ALA A C 1
ATOM 902 O O . ALA A 1 115 ? -23.838 -2.804 -1.270 1.00 96.31 115 ALA A O 1
ATOM 903 N N . CYS A 1 116 ? -24.036 -4.981 -0.710 1.00 96.44 116 CYS A N 1
ATOM 904 C CA . CYS A 1 116 ? -23.029 -5.482 -1.631 1.00 96.44 116 CYS A CA 1
ATOM 905 C C . CYS A 1 116 ? -23.666 -5.894 -2.965 1.00 96.44 116 CYS A C 1
ATOM 907 O O . CYS A 1 116 ? -24.582 -6.714 -3.004 1.00 96.44 116 CYS A O 1
ATOM 909 N N . ALA A 1 117 ? -23.144 -5.378 -4.079 1.00 95.44 117 ALA A N 1
ATOM 910 C CA . ALA A 1 117 ? -23.611 -5.769 -5.410 1.00 95.44 117 ALA A CA 1
ATOM 911 C C . ALA A 1 117 ? -23.174 -7.191 -5.818 1.00 95.44 117 ALA A C 1
ATOM 913 O O . ALA A 1 117 ? -23.848 -7.816 -6.632 1.00 95.44 117 ALA A O 1
ATOM 914 N N . PHE A 1 118 ? -22.076 -7.699 -5.246 1.00 96.44 118 PHE A N 1
ATOM 915 C CA . PHE A 1 118 ? -21.489 -8.990 -5.608 1.00 96.44 118 PHE A CA 1
ATOM 916 C C . PHE A 1 118 ? -22.155 -10.161 -4.873 1.00 96.44 118 PHE A C 1
ATOM 918 O O . PHE A 1 118 ? -22.786 -11.001 -5.504 1.00 96.44 118 PHE A O 1
ATOM 925 N N . CYS A 1 119 ? -22.070 -10.197 -3.538 1.00 93.50 119 CYS A N 1
ATOM 926 C CA . CYS A 1 119 ? -22.590 -11.312 -2.734 1.00 93.50 119 CYS A CA 1
ATOM 927 C C . CYS A 1 119 ? -23.981 -11.068 -2.132 1.00 93.50 119 CYS A C 1
ATOM 929 O O . CYS A 1 119 ? -24.452 -11.896 -1.362 1.00 93.50 119 CYS A O 1
ATOM 931 N N . ARG A 1 120 ? -24.624 -9.933 -2.445 1.00 94.44 120 ARG A N 1
ATOM 932 C CA . ARG A 1 120 ? -25.960 -9.543 -1.947 1.00 94.44 120 ARG A CA 1
ATOM 933 C C . ARG A 1 120 ? -26.091 -9.365 -0.431 1.00 94.44 120 ARG A C 1
ATOM 935 O O . ARG A 1 120 ? -27.194 -9.091 0.021 1.00 94.44 120 ARG A O 1
ATOM 942 N N . TRP A 1 121 ? -24.988 -9.418 0.316 1.00 94.75 121 TRP A N 1
ATOM 943 C CA . TRP A 1 121 ? -24.955 -9.067 1.737 1.00 94.75 121 TRP A CA 1
ATOM 944 C C . TRP A 1 121 ? -25.533 -7.670 1.979 1.00 94.75 121 TRP A C 1
ATOM 946 O O . TRP A 1 121 ? -25.215 -6.729 1.234 1.00 94.75 121 TRP A O 1
ATOM 956 N N . THR A 1 122 ? -26.330 -7.531 3.035 1.00 94.94 122 THR A N 1
ATOM 957 C CA . THR A 1 122 ? -26.886 -6.251 3.478 1.00 94.94 122 THR A CA 1
ATOM 958 C C . THR A 1 122 ? -26.563 -5.968 4.941 1.00 94.94 122 THR A C 1
ATOM 960 O O . THR A 1 122 ? -26.404 -6.883 5.743 1.00 94.94 122 THR A O 1
ATOM 963 N N . SER A 1 123 ? -26.527 -4.690 5.326 1.00 93.88 123 SER A N 1
ATOM 964 C CA . SER A 1 123 ? -26.383 -4.306 6.740 1.00 93.88 123 SER A CA 1
ATOM 965 C C . SER A 1 123 ? -27.525 -4.836 7.615 1.00 93.88 123 SER A C 1
ATOM 967 O O . SER A 1 123 ? -27.348 -5.030 8.813 1.00 93.88 123 SER A O 1
ATOM 969 N N . ARG A 1 124 ? -28.686 -5.124 7.018 1.00 92.38 124 ARG A N 1
ATOM 970 C CA . ARG A 1 124 ? -29.840 -5.688 7.722 1.00 92.38 124 ARG A CA 1
ATOM 971 C C . ARG A 1 124 ? -29.633 -7.156 8.103 1.00 92.38 124 ARG A C 1
ATOM 973 O O . ARG A 1 124 ? -30.210 -7.585 9.093 1.00 92.38 124 ARG A O 1
ATOM 980 N N . ASP A 1 125 ? -28.771 -7.891 7.394 1.00 91.38 125 ASP A N 1
ATOM 981 C CA . ASP A 1 125 ? -28.472 -9.308 7.673 1.00 91.38 125 ASP A CA 1
ATOM 982 C C . ASP A 1 125 ? -27.847 -9.497 9.067 1.00 91.38 125 ASP A C 1
ATOM 984 O O . ASP A 1 125 ? -28.007 -10.542 9.692 1.00 91.38 125 ASP A O 1
ATOM 988 N N . ILE A 1 126 ? -27.151 -8.469 9.561 1.00 91.19 126 ILE A N 1
ATOM 989 C CA . ILE A 1 126 ? -26.539 -8.427 10.897 1.00 91.19 126 ILE A CA 1
ATOM 990 C C . ILE A 1 126 ? -27.342 -7.579 11.896 1.00 91.19 126 ILE A C 1
ATOM 992 O O . ILE A 1 126 ? -26.892 -7.334 13.010 1.00 91.19 126 ILE A O 1
ATOM 996 N N . GLY A 1 127 ? -28.524 -7.096 11.501 1.00 89.81 127 GLY A N 1
ATOM 997 C CA . GLY A 1 127 ? -29.386 -6.277 12.354 1.00 89.81 127 GLY A CA 1
ATOM 998 C C . GLY A 1 127 ? -28.920 -4.832 12.562 1.00 89.81 127 GLY A C 1
ATOM 999 O O . GLY A 1 127 ? -29.390 -4.183 13.498 1.00 89.81 127 GLY A O 1
ATOM 1000 N N . LEU A 1 128 ? -28.034 -4.290 11.713 1.00 90.31 128 LEU A N 1
ATOM 1001 C CA . LEU A 1 128 ? -27.707 -2.861 11.773 1.00 90.31 128 LEU A CA 1
ATOM 1002 C C . LEU A 1 128 ? -28.932 -2.027 11.400 1.00 90.31 128 LEU A C 1
ATOM 1004 O O . LEU A 1 128 ? -29.563 -2.250 10.364 1.00 90.31 128 LEU A O 1
ATOM 1008 N N . LYS A 1 129 ? -29.228 -1.029 12.235 1.00 90.00 129 LYS A N 1
ATOM 1009 C CA . LYS A 1 129 ? -30.334 -0.098 12.009 1.00 90.00 129 LYS A CA 1
ATOM 1010 C C . LYS A 1 129 ? -30.055 0.777 10.791 1.00 90.00 129 LYS A C 1
ATOM 1012 O O . LYS A 1 129 ? -28.946 1.287 10.615 1.00 90.00 129 LYS A O 1
ATOM 1017 N N . ASP A 1 130 ? -31.089 0.970 9.979 1.00 91.81 130 ASP A N 1
ATOM 1018 C CA . ASP A 1 130 ? -31.039 1.899 8.858 1.00 91.81 130 ASP A CA 1
ATOM 1019 C C . ASP A 1 130 ? -30.828 3.334 9.368 1.00 91.81 130 ASP A C 1
ATOM 1021 O O . ASP A 1 130 ? -31.419 3.760 10.363 1.00 91.81 130 ASP A O 1
ATOM 1025 N N . GLN A 1 131 ? -30.009 4.094 8.648 1.00 90.44 131 GLN A N 1
ATOM 1026 C CA . GLN A 1 131 ? -29.656 5.463 9.012 1.00 90.44 131 GLN A CA 1
ATOM 1027 C C . GLN A 1 131 ? -30.573 6.475 8.326 1.00 90.44 131 GLN A C 1
ATOM 1029 O O . GLN A 1 131 ? -31.023 6.262 7.200 1.00 90.44 131 GLN A O 1
ATOM 1034 N N . SER A 1 132 ? -30.838 7.610 8.976 1.00 87.19 132 SER A N 1
ATOM 1035 C CA . SER A 1 132 ? -31.607 8.718 8.381 1.00 87.19 132 SER A CA 1
ATOM 1036 C C . SER A 1 132 ? -30.782 9.547 7.390 1.00 87.19 132 SER A C 1
ATOM 1038 O O . SER A 1 132 ? -31.339 10.233 6.530 1.00 87.19 132 SER A O 1
ATOM 1040 N N . VAL A 1 133 ? -29.451 9.460 7.480 1.00 87.81 133 VAL A N 1
ATOM 1041 C CA . VAL A 1 133 ? -28.486 10.176 6.637 1.00 87.81 133 VAL A CA 1
ATOM 1042 C C . VAL A 1 133 ? -27.677 9.176 5.813 1.00 87.81 133 VAL A C 1
ATOM 1044 O O . VAL A 1 133 ? -27.316 8.105 6.293 1.00 87.81 133 VAL A O 1
ATOM 1047 N N . ALA A 1 134 ? -27.366 9.524 4.563 1.00 82.31 134 ALA A N 1
ATOM 1048 C CA . ALA A 1 134 ? -26.672 8.620 3.640 1.00 82.31 134 ALA A CA 1
ATOM 1049 C C . ALA A 1 134 ? -25.196 8.365 4.007 1.00 82.31 134 ALA A C 1
ATOM 1051 O O . ALA A 1 134 ? -24.607 7.369 3.582 1.00 82.31 134 ALA A O 1
ATOM 1052 N N . SER A 1 135 ? -24.564 9.276 4.749 1.00 81.62 135 SER A N 1
ATOM 1053 C CA . SER A 1 135 ? -23.148 9.207 5.128 1.00 81.62 135 SER A CA 1
ATOM 1054 C C . SER A 1 135 ? -22.946 9.814 6.515 1.00 81.62 135 SER A C 1
ATOM 1056 O O . SER A 1 135 ? -23.646 10.756 6.877 1.00 81.62 135 SER A O 1
ATOM 1058 N N . GLY A 1 136 ? -22.004 9.261 7.285 1.00 76.62 136 GLY A N 1
ATOM 1059 C CA . GLY A 1 136 ? -21.625 9.759 8.615 1.00 76.62 136 GLY A CA 1
ATOM 1060 C C . GLY A 1 136 ? -22.465 9.264 9.799 1.00 76.62 136 GLY A C 1
ATOM 1061 O O . GLY A 1 136 ? -22.092 9.542 10.929 1.00 76.62 136 GLY A O 1
ATOM 1062 N N . GLY A 1 137 ? -23.559 8.527 9.571 1.00 78.00 137 GLY A N 1
ATOM 1063 C CA . GLY A 1 137 ? -24.382 7.940 10.645 1.00 78.00 137 GLY A CA 1
ATOM 1064 C C . GLY A 1 137 ? -24.024 6.496 11.020 1.00 78.00 137 GLY A C 1
ATOM 1065 O O . GLY A 1 137 ? -24.674 5.910 11.874 1.00 78.00 137 GLY A O 1
ATOM 1066 N N . TRP A 1 138 ? -23.043 5.889 10.352 1.00 84.88 138 TRP A N 1
ATOM 1067 C CA . TRP A 1 138 ? -22.653 4.502 10.607 1.00 84.88 138 TRP A CA 1
ATOM 1068 C C . TRP A 1 138 ? -21.717 4.451 11.815 1.00 84.88 138 TRP A C 1
ATOM 1070 O O . TRP A 1 138 ? -20.608 4.973 11.743 1.00 84.88 138 TRP A O 1
ATOM 1080 N N . GLU A 1 139 ? -22.183 3.858 12.913 1.00 74.12 139 GLU A N 1
ATOM 1081 C CA . GLU A 1 139 ? -21.397 3.695 14.139 1.00 74.12 139 GLU A CA 1
ATOM 1082 C C . GLU A 1 139 ? -20.234 2.717 13.920 1.00 74.12 139 GLU A C 1
ATOM 1084 O O . GLU A 1 139 ? -20.389 1.665 13.292 1.00 74.12 139 GLU A O 1
ATOM 1089 N N . GLU A 1 140 ? -19.061 3.080 14.440 1.00 77.75 140 GLU A N 1
ATOM 1090 C CA . GLU A 1 140 ? -17.884 2.216 14.466 1.00 77.75 140 GLU A CA 1
ATOM 1091 C C . GLU A 1 140 ? -17.878 1.384 15.749 1.00 77.75 140 GLU A C 1
ATOM 1093 O O . GLU A 1 140 ? -18.205 1.871 16.830 1.00 77.75 140 GLU A O 1
ATOM 1098 N N . GLN A 1 141 ? -17.463 0.125 15.635 1.00 80.31 141 GLN A N 1
ATOM 1099 C CA . GLN A 1 141 ? -17.303 -0.738 16.793 1.00 80.31 141 GLN A CA 1
ATOM 1100 C C . GLN A 1 141 ? -16.019 -0.371 17.541 1.00 80.31 141 GLN A C 1
ATOM 1102 O O . GLN A 1 141 ? -14.913 -0.468 17.000 1.00 80.31 141 GLN A O 1
ATOM 1107 N N . GLU A 1 142 ? -16.164 0.069 18.788 1.00 82.38 142 GLU A N 1
ATOM 1108 C CA . GLU A 1 142 ? -15.024 0.306 19.665 1.00 82.38 142 GLU A CA 1
ATOM 1109 C C . GLU A 1 142 ? -14.451 -1.018 20.168 1.00 82.38 142 GLU A C 1
ATOM 1111 O O . GLU A 1 142 ? -15.170 -1.988 20.398 1.00 82.38 142 GLU A O 1
ATOM 1116 N N . ASN A 1 143 ? -13.131 -1.062 20.354 1.00 86.19 143 ASN A N 1
ATOM 1117 C CA . ASN A 1 143 ? -12.490 -2.243 20.914 1.00 86.19 143 ASN A CA 1
ATOM 1118 C C . ASN A 1 143 ? -12.937 -2.401 22.384 1.00 86.19 143 ASN A C 1
ATOM 1120 O O . ASN A 1 143 ? -12.704 -1.474 23.167 1.00 86.19 143 ASN A O 1
ATOM 1124 N N . PRO A 1 144 ? -13.493 -3.559 22.793 1.00 89.81 144 PRO A N 1
ATOM 1125 C CA . PRO A 1 144 ? -13.962 -3.780 24.164 1.00 89.81 144 PRO A CA 1
ATOM 1126 C C . PRO A 1 144 ? -12.896 -3.507 25.236 1.00 89.81 144 PRO A C 1
ATOM 1128 O O . PRO A 1 144 ? -13.204 -3.086 26.346 1.00 89.81 144 PRO A O 1
ATOM 1131 N N . ASN A 1 145 ? -11.619 -3.700 24.892 1.00 91.62 145 ASN A N 1
ATOM 1132 C CA . ASN A 1 145 ? -10.484 -3.536 25.797 1.00 91.62 145 ASN A CA 1
ATOM 1133 C C . ASN A 1 145 ? -9.785 -2.167 25.666 1.00 91.62 145 ASN A C 1
ATOM 1135 O O . ASN A 1 145 ? -8.703 -1.977 26.225 1.00 91.62 145 ASN A O 1
ATOM 1139 N N . ALA A 1 146 ? -10.360 -1.199 24.941 1.00 91.00 146 ALA A N 1
ATOM 1140 C CA . ALA A 1 146 ? -9.723 0.095 24.668 1.00 91.00 146 ALA A CA 1
ATOM 1141 C C . ALA A 1 146 ? -9.367 0.886 25.942 1.00 91.00 146 ALA A C 1
ATOM 1143 O O . ALA A 1 146 ? -8.277 1.465 26.036 1.00 91.00 146 ALA A O 1
ATOM 1144 N N . GLN A 1 147 ? -10.257 0.880 26.939 1.00 91.38 147 GLN A N 1
ATOM 1145 C CA . GLN A 1 147 ? -10.033 1.549 28.225 1.00 91.38 147 GLN A CA 1
ATOM 1146 C C . GLN A 1 147 ? -8.849 0.919 28.964 1.00 91.38 147 GLN A C 1
ATOM 1148 O O . GLN A 1 147 ? -7.899 1.611 29.328 1.00 91.38 147 GLN A O 1
ATOM 1153 N N . ARG A 1 148 ? -8.839 -0.415 29.064 1.00 91.12 148 ARG A N 1
ATOM 1154 C CA . ARG A 1 148 ? -7.765 -1.163 29.722 1.00 91.12 148 ARG A CA 1
ATOM 1155 C C . ARG A 1 148 ? -6.408 -0.953 29.053 1.00 91.12 148 ARG A C 1
ATOM 1157 O O . ARG A 1 148 ? -5.397 -0.788 29.733 1.00 91.12 148 ARG A O 1
ATOM 1164 N N . ILE A 1 149 ? -6.373 -0.934 27.721 1.00 93.38 149 ILE A N 1
ATOM 1165 C CA . ILE A 1 149 ? -5.154 -0.628 26.961 1.00 93.38 149 ILE A CA 1
ATOM 1166 C C . ILE A 1 149 ? -4.645 0.773 27.319 1.00 93.38 149 ILE A C 1
ATOM 1168 O O . ILE A 1 149 ? -3.451 0.945 27.556 1.00 93.38 149 ILE A O 1
ATOM 1172 N N . SER A 1 150 ? -5.539 1.760 27.391 1.00 93.06 150 SER A N 1
ATOM 1173 C CA . SER A 1 150 ? -5.176 3.144 27.717 1.00 93.06 150 SER A CA 1
ATOM 1174 C C . SER A 1 150 ? -4.592 3.268 29.127 1.00 93.06 150 SER A C 1
ATOM 1176 O O . SER A 1 150 ? -3.556 3.911 29.298 1.00 93.06 150 SER A O 1
ATOM 1178 N N . GLU A 1 151 ? -5.186 2.589 30.112 1.00 92.31 151 GLU A N 1
ATOM 1179 C CA . GLU A 1 151 ? -4.656 2.514 31.481 1.00 92.31 151 GLU A CA 1
ATOM 1180 C C . GLU A 1 151 ? -3.246 1.917 31.519 1.00 92.31 151 GLU A C 1
ATOM 1182 O O . GLU A 1 151 ? -2.331 2.505 32.097 1.00 92.31 151 GLU A O 1
ATOM 1187 N N . LEU A 1 152 ? -3.050 0.759 30.878 1.00 93.31 152 LEU A N 1
ATOM 1188 C CA . LEU A 1 152 ? -1.761 0.062 30.855 1.00 93.31 152 LEU A CA 1
ATOM 1189 C C . LEU A 1 152 ? -0.677 0.902 30.179 1.00 93.31 152 LEU A C 1
ATOM 1191 O O . LEU A 1 152 ? 0.447 0.982 30.677 1.00 93.31 152 LEU A O 1
ATOM 1195 N N . VAL A 1 153 ? -1.011 1.554 29.064 1.00 94.62 153 VAL A N 1
ATOM 1196 C CA . VAL A 1 153 ? -0.099 2.467 28.369 1.00 94.62 153 VAL A CA 1
ATOM 1197 C C . VAL A 1 153 ? 0.323 3.609 29.292 1.00 94.62 153 VAL A C 1
ATOM 1199 O O . VAL A 1 153 ? 1.504 3.952 29.324 1.00 94.62 153 VAL A O 1
ATOM 1202 N N . GLU A 1 154 ? -0.605 4.188 30.054 1.00 93.25 154 GLU A N 1
ATOM 1203 C CA . GLU A 1 154 ? -0.292 5.297 30.955 1.00 93.25 154 GLU A CA 1
ATOM 1204 C C . GLU A 1 154 ? 0.577 4.862 32.139 1.00 93.25 154 GLU A C 1
ATOM 1206 O O . GLU A 1 154 ? 1.574 5.513 32.453 1.00 93.25 154 GLU A O 1
ATOM 1211 N N . TYR A 1 155 ? 0.291 3.699 32.722 1.00 92.81 155 TYR A N 1
ATOM 1212 C CA . TYR A 1 155 ? 1.134 3.106 33.757 1.00 92.81 155 TYR A CA 1
ATOM 1213 C C . TYR A 1 155 ? 2.566 2.853 33.275 1.00 92.81 155 TYR A C 1
ATOM 1215 O O . TYR A 1 155 ? 3.526 3.308 33.901 1.00 92.81 155 TYR A O 1
ATOM 1223 N N . TYR A 1 156 ? 2.740 2.181 32.133 1.00 94.31 156 TYR A N 1
ATOM 1224 C CA . TYR A 1 156 ? 4.079 1.874 31.625 1.00 94.31 156 TYR A CA 1
ATOM 1225 C C . TYR A 1 156 ? 4.840 3.116 31.149 1.00 94.31 156 TYR A C 1
ATOM 1227 O O . TYR A 1 156 ? 6.070 3.127 31.223 1.00 94.31 156 TYR A O 1
ATOM 1235 N N . LYS A 1 157 ? 4.156 4.190 30.730 1.00 93.56 157 LYS A N 1
ATOM 1236 C CA . LYS A 1 157 ? 4.810 5.487 30.492 1.00 93.56 157 LYS A CA 1
ATOM 1237 C C . LYS A 1 157 ? 5.420 6.052 31.770 1.00 93.56 157 LYS A C 1
ATOM 1239 O O . LYS A 1 157 ? 6.564 6.496 31.725 1.00 93.56 157 LYS A O 1
ATOM 1244 N N . GLN A 1 158 ? 4.701 6.017 32.892 1.00 91.44 158 GLN A N 1
ATOM 1245 C CA . GLN A 1 158 ? 5.218 6.504 34.177 1.00 91.44 158 GLN A CA 1
ATOM 1246 C C . GLN A 1 158 ? 6.408 5.664 34.653 1.00 91.44 158 GLN A C 1
ATOM 1248 O O . GLN A 1 158 ? 7.434 6.208 35.063 1.00 91.44 158 GLN A O 1
ATOM 1253 N N . VAL A 1 159 ? 6.318 4.336 34.522 1.00 91.88 159 VAL A N 1
ATOM 1254 C CA . VAL A 1 159 ? 7.432 3.427 34.835 1.00 91.88 159 VAL A CA 1
ATOM 1255 C C . VAL A 1 159 ? 8.656 3.743 33.968 1.00 91.88 159 VAL A C 1
ATOM 1257 O O . VAL A 1 159 ? 9.756 3.895 34.496 1.00 91.88 159 VAL A O 1
ATOM 1260 N N . ALA A 1 160 ? 8.472 3.923 32.657 1.00 93.81 160 ALA A N 1
ATOM 1261 C CA . ALA A 1 160 ? 9.557 4.270 31.741 1.00 93.81 160 ALA A CA 1
ATOM 1262 C C . ALA A 1 160 ? 10.158 5.660 32.026 1.00 93.81 160 ALA A C 1
ATOM 1264 O O . ALA A 1 160 ? 11.366 5.852 31.876 1.00 93.81 160 ALA A O 1
ATOM 1265 N N . GLN A 1 161 ? 9.347 6.634 32.455 1.00 91.50 161 GLN A N 1
ATOM 1266 C CA . GLN A 1 161 ? 9.824 7.958 32.869 1.00 91.50 161 GLN A CA 1
ATOM 1267 C C . GLN A 1 161 ? 10.699 7.875 34.121 1.00 91.50 161 GLN A C 1
ATOM 1269 O O . GLN A 1 161 ? 11.778 8.469 34.139 1.00 91.50 161 GLN A O 1
ATOM 1274 N N . LYS A 1 162 ? 10.282 7.087 35.120 1.00 90.06 162 LYS A N 1
ATOM 1275 C CA . LYS A 1 162 ? 11.074 6.830 36.328 1.00 90.06 162 LYS A CA 1
ATOM 1276 C C . LYS A 1 162 ? 12.379 6.101 36.007 1.00 90.06 162 LYS A C 1
ATOM 1278 O O . LYS A 1 162 ? 13.446 6.501 36.460 1.00 90.06 162 LYS A O 1
ATOM 1283 N N . GLU A 1 163 ? 12.330 5.074 35.160 1.00 92.75 163 GLU A N 1
ATOM 1284 C CA . GLU A 1 163 ? 13.540 4.368 34.728 1.00 92.75 163 GLU A CA 1
ATOM 1285 C C . GLU A 1 163 ? 14.505 5.309 33.985 1.00 92.75 163 GLU A C 1
ATOM 1287 O O . GLU A 1 163 ? 15.723 5.263 34.190 1.00 92.75 163 GLU A O 1
ATOM 1292 N N . LYS A 1 164 ? 13.974 6.205 33.143 1.00 93.06 164 LYS A N 1
ATOM 1293 C CA . LYS A 1 164 ? 14.767 7.206 32.424 1.00 93.06 164 LYS A CA 1
ATOM 1294 C C . LYS A 1 164 ? 15.437 8.193 33.382 1.00 93.06 164 LYS A C 1
ATOM 1296 O O . LYS A 1 164 ? 16.643 8.407 33.238 1.00 93.06 164 LYS A O 1
ATOM 1301 N N . SER A 1 165 ? 14.705 8.758 34.344 1.00 88.56 165 SER A N 1
ATOM 1302 C CA . SER A 1 165 ? 15.261 9.712 35.313 1.00 88.56 165 SER A CA 1
ATOM 1303 C C . SER A 1 165 ? 16.318 9.056 36.204 1.00 88.56 165 SER A C 1
ATOM 1305 O O . SER A 1 165 ? 17.406 9.608 36.375 1.00 88.56 165 SER A O 1
ATOM 1307 N N . ASP A 1 166 ? 16.084 7.824 36.663 1.00 87.69 166 ASP A N 1
ATOM 1308 C CA . ASP A 1 166 ? 17.062 7.042 37.425 1.00 87.69 166 ASP A CA 1
ATOM 1309 C C . ASP A 1 166 ? 18.321 6.744 36.600 1.00 87.69 166 ASP A C 1
ATOM 1311 O O . ASP A 1 166 ? 19.452 6.814 37.099 1.00 87.69 166 ASP A O 1
ATOM 1315 N N . ARG A 1 167 ? 18.157 6.428 35.310 1.00 90.31 167 ARG A N 1
ATOM 1316 C CA . ARG A 1 167 ? 19.276 6.182 34.392 1.00 90.31 167 ARG A CA 1
ATOM 1317 C C . ARG A 1 167 ? 20.083 7.449 34.136 1.00 90.31 167 ARG A C 1
ATOM 1319 O O . ARG A 1 167 ? 21.313 7.377 34.096 1.00 90.31 167 ARG A O 1
ATOM 1326 N N . GLU A 1 168 ? 19.426 8.590 33.961 1.00 88.88 168 GLU A N 1
ATOM 1327 C CA . GLU A 1 168 ? 20.074 9.895 33.823 1.00 88.88 168 GLU A CA 1
ATOM 1328 C C . GLU A 1 168 ? 20.812 10.264 35.111 1.00 88.88 168 GLU A C 1
ATOM 1330 O O . GLU A 1 168 ? 22.014 10.524 35.054 1.00 88.88 168 GLU A O 1
ATOM 1335 N N . ARG A 1 169 ? 20.180 10.134 36.282 1.00 85.56 169 ARG A N 1
ATOM 1336 C CA . ARG A 1 169 ? 20.815 10.347 37.593 1.00 85.56 169 ARG A CA 1
ATOM 1337 C C . ARG A 1 169 ? 22.062 9.481 37.770 1.00 85.56 169 ARG A C 1
ATOM 1339 O O . ARG A 1 169 ? 23.116 9.992 38.144 1.00 85.56 169 ARG A O 1
ATOM 1346 N N . LYS A 1 170 ? 21.997 8.187 37.430 1.00 86.50 170 LYS A N 1
ATOM 1347 C CA . LYS A 1 170 ? 23.162 7.281 37.461 1.00 86.50 170 LYS A CA 1
ATOM 1348 C C . LYS A 1 170 ? 24.259 7.706 36.479 1.00 86.50 170 LYS A C 1
ATOM 1350 O O . LYS A 1 170 ? 25.439 7.585 36.811 1.00 86.50 170 LYS A O 1
ATOM 1355 N N . LYS A 1 171 ? 23.914 8.202 35.283 1.00 86.56 171 LYS A N 1
ATOM 1356 C CA . LYS A 1 171 ? 24.892 8.745 34.319 1.00 86.56 171 LYS A CA 1
ATOM 1357 C C . LYS A 1 171 ? 25.570 10.005 34.863 1.00 86.56 171 LYS A C 1
ATOM 1359 O O . LYS A 1 171 ? 26.798 10.067 34.828 1.00 86.56 171 LYS A O 1
ATOM 1364 N N . TYR A 1 172 ? 24.804 10.956 35.399 1.00 77.81 172 TYR A N 1
ATOM 1365 C CA . TYR A 1 172 ? 25.329 12.185 36.000 1.00 77.81 172 TYR A CA 1
ATOM 1366 C C . TYR A 1 172 ? 26.205 11.891 37.220 1.00 77.81 172 TYR A C 1
ATOM 1368 O O . TYR A 1 172 ? 27.319 12.400 37.290 1.00 77.81 172 TYR A O 1
ATOM 1376 N N . ALA A 1 173 ? 25.780 10.999 38.120 1.00 76.94 173 ALA A N 1
ATOM 1377 C CA . ALA A 1 173 ? 26.576 10.578 39.273 1.00 76.94 173 ALA A CA 1
ATOM 1378 C C . ALA A 1 173 ? 27.910 9.942 38.847 1.00 76.94 173 ALA A C 1
ATOM 1380 O O . ALA A 1 173 ? 28.967 10.343 39.327 1.00 76.94 173 ALA A O 1
ATOM 1381 N N . LYS A 1 174 ? 27.895 9.020 37.872 1.00 74.25 174 LYS A N 1
ATOM 1382 C CA . LYS A 1 174 ? 29.127 8.433 37.309 1.00 74.25 174 LYS A CA 1
ATOM 1383 C C . LYS A 1 174 ? 30.015 9.476 36.621 1.00 74.25 174 LYS A C 1
ATOM 1385 O O . LYS A 1 174 ? 31.236 9.379 36.691 1.00 74.25 174 LYS A O 1
ATOM 1390 N N . SER A 1 175 ? 29.426 10.468 35.953 1.00 70.50 175 SER A N 1
ATOM 1391 C CA . SER A 1 175 ? 30.172 11.564 35.324 1.00 70.50 175 SER A CA 1
ATOM 1392 C C . SER A 1 175 ? 30.802 12.504 36.356 1.00 70.50 175 SER A C 1
ATOM 1394 O O . SER A 1 175 ? 31.950 12.901 36.186 1.00 70.50 175 SER A O 1
ATOM 1396 N N . ARG A 1 176 ? 30.094 12.801 37.453 1.00 62.53 176 ARG A N 1
ATOM 1397 C CA . ARG A 1 176 ? 30.588 13.628 38.561 1.00 62.53 176 ARG A CA 1
ATOM 1398 C C . ARG A 1 176 ? 31.681 12.917 39.360 1.00 62.53 176 ARG A C 1
ATOM 1400 O O . ARG A 1 176 ? 32.661 13.558 39.704 1.00 62.53 176 ARG A O 1
ATOM 1407 N N . ILE A 1 177 ? 31.574 11.601 39.575 1.00 62.91 177 ILE A N 1
ATOM 1408 C CA . ILE A 1 177 ? 32.645 10.785 40.181 1.00 62.91 177 ILE A CA 1
ATOM 1409 C C . ILE A 1 177 ? 33.909 10.802 39.309 1.00 62.91 177 ILE A C 1
ATOM 1411 O O . ILE A 1 177 ? 35.004 10.933 39.840 1.00 62.91 177 ILE A O 1
ATOM 1415 N N . ARG A 1 178 ? 33.780 10.737 37.974 1.00 59.22 178 ARG A N 1
ATOM 1416 C CA . ARG A 1 178 ? 34.931 10.890 37.061 1.00 59.22 178 ARG A CA 1
ATOM 1417 C C . ARG A 1 178 ? 35.556 12.286 37.118 1.00 59.22 178 ARG A C 1
ATOM 1419 O O . ARG A 1 178 ? 36.774 12.385 37.086 1.00 59.22 178 ARG A O 1
ATOM 1426 N N . LEU A 1 179 ? 34.744 13.338 37.240 1.00 57.84 179 LEU A N 1
ATOM 1427 C CA . LEU A 1 179 ? 35.230 14.714 37.389 1.00 57.84 179 LEU A CA 1
ATOM 1428 C C . LEU A 1 179 ? 35.937 14.928 38.741 1.00 57.84 179 LEU A C 1
ATOM 1430 O O . LEU A 1 179 ? 37.029 15.483 38.776 1.00 57.84 179 LEU A O 1
ATOM 1434 N N . LEU A 1 180 ? 35.361 14.420 39.835 1.00 58.09 180 LEU A N 1
ATOM 1435 C CA . LEU A 1 180 ? 35.961 14.454 41.175 1.00 58.09 180 LEU A CA 1
ATOM 1436 C C . LEU A 1 180 ? 37.225 13.580 41.272 1.00 58.09 180 LEU A C 1
ATOM 1438 O O . LEU A 1 180 ? 38.158 13.927 41.990 1.00 58.09 180 LEU A O 1
ATOM 1442 N N . GLY A 1 181 ? 37.293 12.482 40.512 1.00 52.44 181 GLY A N 1
ATOM 1443 C CA . GLY A 1 181 ? 38.485 11.639 40.383 1.00 52.44 181 GLY A CA 1
ATOM 1444 C C . GLY A 1 181 ? 39.634 12.282 39.593 1.00 52.44 181 GLY A C 1
ATOM 1445 O O . GLY A 1 181 ? 40.761 11.812 39.697 1.00 52.44 181 GLY A O 1
ATOM 1446 N N . MET A 1 182 ? 39.381 13.365 38.844 1.00 49.50 182 MET A N 1
ATOM 1447 C CA . MET A 1 182 ? 40.420 14.163 38.173 1.00 49.50 182 MET A CA 1
ATOM 1448 C C . MET A 1 182 ? 40.929 15.338 39.026 1.00 49.50 182 MET A C 1
ATOM 1450 O O . MET A 1 182 ? 41.969 15.902 38.704 1.00 49.50 182 MET A O 1
ATOM 1454 N N . SER A 1 183 ? 40.243 15.711 40.114 1.00 47.59 183 SER A N 1
ATOM 1455 C CA . SER A 1 183 ? 40.662 16.806 41.010 1.00 47.59 183 SER A CA 1
ATOM 1456 C C . SER A 1 183 ? 41.607 16.385 42.147 1.00 47.59 183 SER A C 1
ATOM 1458 O O . SER A 1 183 ? 42.044 17.235 42.915 1.00 47.59 183 SER A O 1
ATOM 1460 N N . VAL A 1 184 ? 41.975 15.102 42.256 1.00 47.38 184 VAL A N 1
ATOM 1461 C CA . VAL A 1 184 ? 42.896 14.596 43.297 1.00 47.38 184 VAL A CA 1
ATOM 1462 C C . VAL A 1 184 ? 44.306 14.391 42.734 1.00 47.38 184 VAL A C 1
ATOM 1464 O O . VAL A 1 184 ? 44.913 13.339 42.909 1.00 47.38 184 VAL A O 1
ATOM 1467 N N . SER A 1 185 ? 44.835 15.378 42.006 1.00 45.97 185 SER A N 1
ATOM 1468 C CA . SER A 1 185 ? 46.239 15.342 41.573 1.00 45.97 185 SER A CA 1
ATOM 1469 C C . SER A 1 185 ? 47.044 16.598 41.882 1.00 45.97 185 SER A C 1
ATOM 1471 O O . SER A 1 185 ? 48.237 16.571 41.638 1.00 45.97 185 SER A O 1
ATOM 1473 N N . ASN A 1 186 ? 46.462 17.656 42.458 1.00 46.41 186 ASN A N 1
ATOM 1474 C CA . ASN A 1 186 ? 47.215 18.784 43.015 1.00 46.41 186 ASN A CA 1
ATOM 1475 C C . ASN A 1 186 ? 46.437 19.360 44.207 1.00 46.41 186 ASN A C 1
ATOM 1477 O O . ASN A 1 186 ? 45.288 19.766 44.055 1.00 46.41 186 ASN A O 1
ATOM 1481 N N . GLY A 1 187 ? 47.047 19.324 45.394 1.00 47.31 187 GLY A N 1
ATOM 1482 C CA . GLY A 1 187 ? 46.431 19.538 46.710 1.00 47.31 187 GLY A CA 1
ATOM 1483 C C . GLY A 1 187 ? 45.905 20.945 47.012 1.00 47.31 187 GLY A C 1
ATOM 1484 O O . GLY A 1 187 ? 46.349 21.563 47.974 1.00 47.31 187 GLY A O 1
ATOM 1485 N N . SER A 1 188 ? 44.908 21.408 46.261 1.00 43.78 188 SER A N 1
ATOM 1486 C CA . SER A 1 188 ? 44.119 22.596 46.590 1.00 43.78 188 SER A CA 1
ATOM 1487 C C . SER A 1 188 ? 42.638 22.230 46.611 1.00 43.78 188 SER A C 1
ATOM 1489 O O . SER A 1 188 ? 42.031 21.953 45.577 1.00 43.78 188 SER A O 1
ATOM 1491 N N . LEU A 1 189 ? 42.056 22.222 47.812 1.00 47.28 189 LEU A N 1
ATOM 1492 C CA . LEU A 1 189 ? 40.623 22.060 48.047 1.00 47.28 189 LEU A CA 1
ATOM 1493 C C . LEU A 1 189 ? 39.892 23.301 47.518 1.00 47.28 189 LEU A C 1
ATOM 1495 O O . LEU A 1 189 ? 39.719 24.283 48.234 1.00 47.28 189 LEU A O 1
ATOM 1499 N N . ILE A 1 190 ? 39.484 23.279 46.250 1.00 49.00 190 ILE A N 1
ATOM 1500 C CA . ILE A 1 190 ? 38.517 24.251 45.740 1.00 49.00 190 ILE A CA 1
ATOM 1501 C C . ILE A 1 190 ? 37.154 23.797 46.254 1.00 49.00 190 ILE A C 1
ATOM 1503 O O . ILE A 1 190 ? 36.626 22.775 45.813 1.00 49.00 190 ILE A O 1
ATOM 1507 N N . SER A 1 191 ? 36.613 24.546 47.213 1.00 49.06 191 SER A N 1
ATOM 1508 C CA . SER A 1 191 ? 35.237 24.424 47.679 1.00 49.06 191 SER A CA 1
ATOM 1509 C C . SER A 1 191 ? 34.311 24.411 46.466 1.00 49.06 191 SER A C 1
ATOM 1511 O O . SER A 1 191 ? 34.173 25.418 45.768 1.00 49.06 191 SER A O 1
ATOM 1513 N N . ALA A 1 192 ? 33.711 23.256 46.174 1.00 48.44 192 ALA A N 1
ATOM 1514 C CA . ALA A 1 192 ? 32.620 23.205 45.218 1.00 48.44 192 ALA A CA 1
ATOM 1515 C C . ALA A 1 192 ? 31.518 24.128 45.763 1.00 48.44 192 ALA A C 1
ATOM 1517 O O . ALA A 1 192 ? 31.166 23.982 46.935 1.00 48.44 192 ALA A O 1
ATOM 1518 N N . PRO A 1 193 ? 31.007 25.092 44.979 1.00 44.00 193 PRO A N 1
ATOM 1519 C CA . PRO A 1 193 ? 29.936 25.942 45.463 1.00 44.00 193 PRO A CA 1
ATOM 1520 C C . PRO A 1 193 ? 28.740 25.059 45.824 1.00 44.00 193 PRO A C 1
ATOM 1522 O O . PRO A 1 193 ? 28.424 24.118 45.087 1.00 44.00 193 PRO A O 1
ATOM 1525 N N . ASP A 1 194 ? 28.078 25.400 46.931 1.00 45.84 194 ASP A N 1
ATOM 1526 C CA . ASP A 1 194 ? 26.761 24.921 47.379 1.00 45.84 194 ASP A CA 1
ATOM 1527 C C . ASP A 1 194 ? 25.645 25.303 46.383 1.00 45.84 194 ASP A C 1
ATOM 1529 O O . ASP A 1 194 ? 24.568 25.782 46.734 1.00 45.84 194 ASP A O 1
ATOM 1533 N N . ALA A 1 195 ? 25.899 25.120 45.091 1.00 44.25 195 ALA A N 1
ATOM 1534 C CA . ALA A 1 195 ? 24.912 25.221 44.045 1.00 44.25 195 ALA A CA 1
ATOM 1535 C C . ALA A 1 195 ? 24.172 23.883 43.983 1.00 44.25 195 ALA A C 1
ATOM 1537 O O . ALA A 1 195 ? 24.550 22.943 43.283 1.00 44.25 195 ALA A O 1
ATOM 1538 N N . ASP A 1 196 ? 23.083 23.867 44.741 1.00 44.88 196 ASP A N 1
ATOM 1539 C CA . ASP A 1 196 ? 21.872 23.121 44.437 1.00 44.88 196 ASP A CA 1
ATOM 1540 C C . ASP A 1 196 ? 21.788 21.670 44.944 1.00 44.88 196 ASP A C 1
ATOM 1542 O O . ASP A 1 196 ? 21.560 20.706 44.211 1.00 44.88 196 ASP A O 1
ATOM 1546 N N . MET A 1 197 ? 21.853 21.528 46.270 1.00 44.47 197 MET A N 1
ATOM 1547 C CA . MET A 1 197 ? 21.294 20.375 46.991 1.00 44.47 197 MET A CA 1
ATOM 1548 C C . MET A 1 197 ? 19.751 20.298 46.917 1.00 44.47 197 MET A C 1
ATOM 1550 O O . MET A 1 197 ? 19.157 19.437 47.564 1.00 44.47 197 MET A O 1
ATOM 1554 N N . SER A 1 198 ? 19.073 21.157 46.137 1.00 43.03 198 SER A N 1
ATOM 1555 C CA . SER A 1 198 ? 17.618 21.076 45.944 1.00 43.03 198 SER A CA 1
ATOM 1556 C C . SER A 1 198 ? 17.202 20.061 44.869 1.00 43.03 198 SER A C 1
ATOM 1558 O O . SER A 1 198 ? 16.074 19.573 44.905 1.00 43.03 198 SER A O 1
ATOM 1560 N N . LEU A 1 199 ? 18.127 19.613 44.005 1.00 47.00 199 LEU A N 1
ATOM 1561 C CA . LEU A 1 199 ? 17.877 18.562 42.998 1.00 47.00 199 LEU A CA 1
ATOM 1562 C C . LEU A 1 199 ? 17.763 17.139 43.578 1.00 47.00 199 LEU A C 1
ATOM 1564 O O . LEU A 1 199 ? 17.577 16.173 42.838 1.00 47.00 199 LEU A O 1
ATOM 1568 N N . LEU A 1 200 ? 17.880 16.999 44.899 1.00 46.88 200 LEU A N 1
ATOM 1569 C CA . LEU A 1 200 ? 17.618 15.764 45.639 1.00 46.88 200 LEU A CA 1
ATOM 1570 C C . LEU A 1 200 ? 16.314 15.830 46.445 1.00 46.88 200 LEU A C 1
ATOM 1572 O O . LEU A 1 200 ? 16.083 14.955 47.275 1.00 46.88 200 LEU A O 1
ATOM 1576 N N . LYS A 1 201 ? 15.447 16.828 46.209 1.00 44.19 201 LYS A N 1
ATOM 1577 C CA . LYS A 1 201 ? 14.055 16.727 46.657 1.00 44.19 201 LYS A CA 1
ATOM 1578 C C . LYS A 1 201 ? 13.394 15.589 45.891 1.00 44.19 201 LYS A C 1
ATOM 1580 O O . LYS A 1 201 ? 13.049 15.712 44.720 1.00 44.19 201 LYS A O 1
ATOM 1585 N N . GLU A 1 202 ? 13.280 14.464 46.580 1.00 53.94 202 GLU A N 1
ATOM 1586 C CA . GLU A 1 202 ? 12.470 13.322 46.198 1.00 53.94 202 GLU A CA 1
ATOM 1587 C C . GLU A 1 202 ? 11.008 13.768 46.143 1.00 53.94 202 GLU A C 1
ATOM 1589 O O . GLU A 1 202 ? 10.255 13.644 47.104 1.00 53.94 202 GLU A O 1
ATOM 1594 N N . GLU A 1 203 ? 10.577 14.304 45.005 1.00 50.41 203 GLU A N 1
ATOM 1595 C CA . GLU A 1 203 ? 9.177 14.165 44.643 1.00 50.41 203 GLU A CA 1
ATOM 1596 C C . GLU A 1 203 ? 8.985 12.695 44.277 1.00 50.41 203 GLU A C 1
ATOM 1598 O O . GLU A 1 203 ? 9.220 12.274 43.142 1.00 50.41 203 GLU A O 1
ATOM 1603 N N . GLU A 1 204 ? 8.619 11.882 45.273 1.00 54.72 204 GLU A N 1
ATOM 1604 C CA . GLU A 1 204 ? 8.028 10.572 45.032 1.00 54.72 204 GLU A CA 1
ATOM 1605 C C . GLU A 1 204 ? 6.787 10.782 44.164 1.00 54.72 204 GLU A C 1
ATOM 1607 O O . GLU A 1 204 ? 5.674 11.000 44.645 1.00 54.72 204 GLU A O 1
ATOM 1612 N N . GLN A 1 205 ? 6.977 10.739 42.847 1.00 58.03 205 GLN A N 1
ATOM 1613 C CA . GLN A 1 205 ? 5.873 10.643 41.915 1.00 58.03 205 GLN A CA 1
ATOM 1614 C C . GLN A 1 205 ? 5.140 9.348 42.257 1.00 58.03 205 GLN A C 1
ATOM 1616 O O . GLN A 1 205 ? 5.646 8.245 42.022 1.00 58.03 205 GLN A O 1
ATOM 1621 N N . LYS A 1 206 ? 3.967 9.488 42.887 1.00 63.38 206 LYS A N 1
ATOM 1622 C CA . LYS A 1 206 ? 3.077 8.374 43.209 1.00 63.38 206 LYS A CA 1
ATOM 1623 C C . LYS A 1 206 ? 2.734 7.663 41.906 1.00 63.38 206 LYS A C 1
ATOM 1625 O O . LYS A 1 206 ? 1.910 8.139 41.132 1.00 63.38 206 LYS A O 1
ATOM 1630 N N . LEU A 1 207 ? 3.384 6.527 41.677 1.00 65.69 207 LEU A N 1
ATOM 1631 C CA . LEU A 1 207 ? 3.064 5.635 40.573 1.00 65.69 207 LEU A CA 1
ATOM 1632 C C . LEU A 1 207 ? 1.600 5.214 40.705 1.00 65.69 207 LEU A C 1
ATOM 1634 O O . LEU A 1 207 ? 1.170 4.773 41.777 1.00 65.69 207 LEU A O 1
ATOM 1638 N N . VAL A 1 208 ? 0.846 5.329 39.614 1.00 71.19 208 VAL A N 1
ATOM 1639 C CA . VAL A 1 208 ? -0.513 4.788 39.550 1.00 71.19 208 VAL A CA 1
ATOM 1640 C C . VAL A 1 208 ? -0.424 3.277 39.778 1.00 71.19 208 VAL A C 1
ATOM 1642 O O . VAL A 1 208 ? 0.281 2.574 39.059 1.00 71.19 208 VAL A O 1
ATOM 1645 N N . LYS A 1 209 ? -1.094 2.753 40.808 1.00 78.25 209 LYS A N 1
ATOM 1646 C CA . LYS A 1 209 ? -1.146 1.305 41.048 1.00 78.25 209 LYS A CA 1
ATOM 1647 C C . LYS A 1 209 ? -2.203 0.697 40.132 1.00 78.25 209 LYS A C 1
ATOM 1649 O O . LYS A 1 209 ? -3.387 0.954 40.315 1.00 78.25 209 LYS A O 1
ATOM 1654 N N . ILE A 1 210 ? -1.773 -0.109 39.166 1.00 85.88 210 ILE A N 1
ATOM 1655 C CA . ILE A 1 210 ? -2.671 -0.941 38.364 1.00 85.88 210 ILE A CA 1
ATOM 1656 C C . ILE A 1 210 ? -2.880 -2.288 39.054 1.00 85.88 210 ILE A C 1
ATOM 1658 O O . ILE A 1 210 ? -1.915 -2.946 39.443 1.00 85.88 210 ILE A O 1
ATOM 1662 N N . THR A 1 211 ? -4.138 -2.723 39.147 1.00 86.25 211 THR A N 1
ATOM 1663 C CA . THR A 1 211 ? -4.480 -4.088 39.560 1.00 86.25 211 THR A CA 1
ATOM 1664 C C . THR A 1 211 ? -4.144 -5.061 38.421 1.00 86.25 211 THR A C 1
ATOM 1666 O O . THR A 1 211 ? -4.574 -4.829 37.281 1.00 86.25 211 THR A O 1
ATOM 1669 N N . PRO A 1 212 ? -3.352 -6.118 38.676 1.00 88.25 212 PRO A N 1
ATOM 1670 C CA . PRO A 1 212 ? -3.096 -7.157 37.685 1.00 88.25 212 PRO A CA 1
ATOM 1671 C C . PRO A 1 212 ? -4.386 -7.919 37.372 1.00 88.25 212 PRO A C 1
ATOM 1673 O O . PRO A 1 212 ? -5.304 -7.965 38.190 1.00 88.25 212 PRO A O 1
ATOM 1676 N N . ASN A 1 213 ? -4.460 -8.509 36.178 1.00 89.38 213 ASN A N 1
ATOM 1677 C CA . ASN A 1 213 ? -5.631 -9.297 35.809 1.00 89.38 213 ASN A CA 1
ATOM 1678 C C . ASN A 1 213 ? -5.691 -10.562 36.671 1.00 89.38 213 ASN A C 1
ATOM 1680 O O . ASN A 1 213 ? -4.667 -11.220 36.867 1.00 89.38 213 ASN A O 1
ATOM 1684 N N . MET A 1 214 ? -6.878 -10.890 37.175 1.00 87.56 214 MET A N 1
ATOM 1685 C CA . MET A 1 214 ? -7.074 -12.112 37.948 1.00 87.56 214 MET A CA 1
ATOM 1686 C C . MET A 1 214 ? -7.005 -13.313 37.007 1.00 87.56 214 MET A C 1
ATOM 1688 O O . MET A 1 214 ? -7.684 -13.345 35.981 1.00 87.56 214 MET A O 1
ATOM 1692 N N . ALA A 1 215 ? -6.154 -14.280 37.342 1.00 89.62 215 ALA A N 1
ATOM 1693 C CA . ALA A 1 215 ? -6.137 -15.557 36.649 1.00 89.62 215 ALA A CA 1
ATOM 1694 C C . ALA A 1 215 ? -7.377 -16.352 37.069 1.00 89.62 215 ALA A C 1
ATOM 1696 O O . ALA A 1 215 ? -7.661 -16.468 38.260 1.00 89.62 215 ALA A O 1
ATOM 1697 N N . VAL A 1 216 ? -8.113 -16.868 36.090 1.00 91.69 216 VAL A N 1
ATOM 1698 C CA . VAL A 1 216 ? -9.236 -17.774 36.336 1.00 91.69 216 VAL A CA 1
ATOM 1699 C C . VAL A 1 216 ? -8.670 -19.186 36.496 1.00 91.69 216 VAL A C 1
ATOM 1701 O O . VAL A 1 216 ? -7.825 -19.588 35.697 1.00 91.69 216 VAL A O 1
ATOM 1704 N N . GLU A 1 217 ? -9.095 -19.912 37.532 1.00 88.75 217 GLU A N 1
ATOM 1705 C CA . GLU A 1 217 ? -8.605 -21.272 37.820 1.00 88.75 217 GLU A CA 1
ATOM 1706 C C . GLU A 1 217 ? -9.080 -22.292 36.777 1.00 88.75 217 GLU A C 1
ATOM 1708 O O . GLU A 1 217 ? -8.316 -23.167 36.373 1.00 88.75 217 GLU A O 1
ATOM 1713 N N . GLU A 1 218 ? -10.310 -22.134 36.286 1.00 90.25 218 GLU A N 1
ATOM 1714 C CA . GLU A 1 218 ? -10.911 -22.989 35.267 1.00 90.25 218 GLU A CA 1
ATOM 1715 C C . GLU A 1 218 ? -11.546 -22.126 34.171 1.00 90.25 218 GLU A C 1
ATOM 1717 O O . GLU A 1 218 ? -12.374 -21.255 34.433 1.00 90.25 218 GLU A O 1
ATOM 1722 N N . VAL A 1 219 ? -11.112 -22.330 32.927 1.00 90.38 219 VAL A N 1
ATOM 1723 C CA . VAL A 1 219 ? -11.665 -21.630 31.761 1.00 90.38 219 VAL A CA 1
ATOM 1724 C C . VAL A 1 219 ? -12.968 -22.310 31.359 1.00 90.38 219 VAL A C 1
ATOM 1726 O O . VAL A 1 219 ? -13.042 -23.536 31.360 1.00 90.38 219 VAL A O 1
ATOM 1729 N N . GLU A 1 220 ? -13.971 -21.517 30.977 1.00 88.00 220 GLU A N 1
ATOM 1730 C CA . GLU A 1 220 ? -15.245 -22.031 30.471 1.00 88.00 220 GLU A CA 1
ATOM 1731 C C . GLU A 1 220 ? -15.022 -23.085 29.374 1.00 88.00 220 GLU A C 1
ATOM 1733 O O . GLU A 1 220 ? -14.312 -22.854 28.387 1.00 88.00 220 GLU A O 1
ATOM 1738 N N . GLY A 1 221 ? -15.617 -24.262 29.575 1.00 87.75 221 GLY A N 1
ATOM 1739 C CA . GLY A 1 221 ? -15.567 -25.361 28.619 1.00 87.75 221 GLY A CA 1
ATOM 1740 C C . GLY A 1 221 ? -16.305 -25.041 27.318 1.00 87.75 221 GLY A C 1
ATOM 1741 O O . GLY A 1 221 ? -17.012 -24.040 27.191 1.00 87.75 221 GLY A O 1
ATOM 1742 N N . LEU A 1 222 ? -16.155 -25.918 26.323 1.00 88.31 222 LEU A N 1
ATOM 1743 C CA . LEU A 1 222 ? -16.918 -25.780 25.085 1.00 88.31 222 LEU A CA 1
ATOM 1744 C C . LEU A 1 222 ? -18.418 -25.963 25.373 1.00 88.31 222 LEU A C 1
ATOM 1746 O O . LEU A 1 222 ? -18.776 -26.917 26.065 1.00 88.31 222 LEU A O 1
ATOM 1750 N N . PRO A 1 223 ? -19.291 -25.120 24.797 1.00 89.12 223 PRO A N 1
ATOM 1751 C CA . PRO A 1 223 ? -20.731 -25.322 24.874 1.00 89.12 223 PRO A CA 1
ATOM 1752 C C . PRO A 1 223 ? -21.135 -26.715 24.378 1.00 89.12 223 PRO A C 1
ATOM 1754 O O . PRO A 1 223 ? -20.692 -27.151 23.312 1.00 89.12 223 PRO A O 1
ATOM 1757 N N . GLU A 1 224 ? -22.011 -27.390 25.124 1.00 89.31 224 GLU A N 1
ATOM 1758 C CA . GLU A 1 224 ? -22.475 -28.751 24.809 1.00 89.31 224 GLU A CA 1
ATOM 1759 C C . GLU A 1 224 ? -23.197 -28.831 23.450 1.00 89.31 224 GLU A C 1
ATOM 1761 O O . GLU A 1 224 ? -23.119 -29.847 22.753 1.00 89.31 224 GLU A O 1
ATOM 1766 N N . ASP A 1 225 ? -23.806 -27.724 23.016 1.00 87.19 225 ASP A N 1
ATOM 1767 C CA . ASP A 1 225 ? -24.506 -27.586 21.733 1.00 87.19 225 ASP A CA 1
ATOM 1768 C C . ASP A 1 225 ? -23.619 -27.894 20.518 1.00 87.19 225 ASP A C 1
ATOM 1770 O O . ASP A 1 225 ? -24.116 -28.302 19.465 1.00 87.19 225 ASP A O 1
ATOM 1774 N N . ILE A 1 226 ? -22.298 -27.729 20.640 1.00 88.38 226 ILE A N 1
ATOM 1775 C CA . ILE A 1 226 ? -21.350 -27.972 19.543 1.00 88.38 226 ILE A CA 1
ATOM 1776 C C . ILE A 1 226 ? -21.339 -29.453 19.128 1.00 88.38 226 ILE A C 1
ATOM 1778 O O . ILE A 1 226 ? -21.078 -29.754 17.963 1.00 88.38 226 ILE A O 1
ATOM 1782 N N . TYR A 1 227 ? -21.636 -30.380 20.044 1.00 89.69 227 TYR A N 1
ATOM 1783 C CA . TYR A 1 227 ? -21.577 -31.819 19.766 1.00 89.69 227 TYR A CA 1
ATOM 1784 C C . TYR A 1 227 ? -22.820 -32.358 19.052 1.00 89.69 227 TYR A C 1
ATOM 1786 O O . TYR A 1 227 ? -22.734 -33.367 18.353 1.00 89.69 227 TYR A O 1
ATOM 1794 N N . THR A 1 228 ? -23.975 -31.717 19.236 1.00 92.31 228 THR A N 1
ATOM 1795 C CA . THR A 1 228 ? -25.276 -32.239 18.788 1.00 92.31 228 THR A CA 1
ATOM 1796 C C . THR A 1 228 ? -25.857 -31.469 17.605 1.00 92.31 228 THR A C 1
ATOM 1798 O O . THR A 1 228 ? -26.641 -32.029 16.835 1.00 92.31 228 THR A O 1
ATOM 1801 N N . THR A 1 229 ? -25.480 -30.199 17.425 1.00 89.19 229 THR A N 1
ATOM 1802 C CA . THR A 1 229 ? -26.066 -29.339 16.391 1.00 89.19 229 THR A CA 1
ATOM 1803 C C . THR A 1 229 ? -25.388 -29.503 15.021 1.00 89.19 229 THR A C 1
ATOM 1805 O O . THR A 1 229 ? -24.159 -29.502 14.916 1.00 89.19 229 THR A O 1
ATOM 1808 N N . PRO A 1 230 ? -26.163 -29.619 13.923 1.00 90.88 230 PRO A N 1
ATOM 1809 C CA . PRO A 1 230 ? -25.598 -29.673 12.581 1.00 90.88 230 PRO A CA 1
ATOM 1810 C C . PRO A 1 230 ? -25.008 -28.315 12.187 1.00 90.88 230 PRO A C 1
ATOM 1812 O O . PRO A 1 230 ? -25.639 -27.265 12.319 1.00 90.88 230 PRO A O 1
ATOM 1815 N N . ILE A 1 231 ? -23.790 -28.340 11.650 1.00 88.75 231 ILE A N 1
ATOM 1816 C CA . ILE A 1 231 ? -23.035 -27.130 11.334 1.00 88.75 231 ILE A CA 1
ATOM 1817 C C . ILE A 1 231 ? -23.446 -26.568 9.966 1.00 88.75 231 ILE A C 1
ATOM 1819 O O . ILE A 1 231 ? -23.262 -27.215 8.935 1.00 88.75 231 ILE A O 1
ATOM 1823 N N . ASN A 1 232 ? -23.915 -25.317 9.938 1.00 90.12 232 ASN A N 1
ATOM 1824 C CA . ASN A 1 232 ? -24.128 -24.572 8.696 1.00 90.12 232 ASN A CA 1
ATOM 1825 C C . ASN A 1 232 ? -22.922 -23.674 8.370 1.00 90.12 232 ASN A C 1
ATOM 1827 O O . ASN A 1 232 ? -22.690 -22.654 9.024 1.00 90.12 232 ASN A O 1
ATOM 1831 N N . LEU A 1 233 ? -22.189 -24.012 7.305 1.00 90.31 233 LEU A N 1
ATOM 1832 C CA . LEU A 1 233 ? -21.008 -23.263 6.858 1.00 90.31 233 LEU A CA 1
ATOM 1833 C C . LEU A 1 233 ? -21.316 -21.814 6.454 1.00 90.31 233 LEU A C 1
ATOM 1835 O O . LEU A 1 233 ? -20.441 -20.963 6.564 1.00 90.31 233 LEU A O 1
ATOM 1839 N N . ALA A 1 234 ? -22.543 -21.506 6.024 1.00 88.50 234 ALA A N 1
ATOM 1840 C CA . ALA A 1 234 ? -22.929 -20.141 5.664 1.00 88.50 234 ALA A CA 1
ATOM 1841 C C . ALA A 1 234 ? -23.020 -19.204 6.882 1.00 88.50 234 ALA A C 1
ATOM 1843 O O . ALA A 1 234 ? -22.972 -17.985 6.730 1.00 88.50 234 ALA A O 1
ATOM 1844 N N . HIS A 1 235 ? -23.173 -19.760 8.087 1.00 89.19 235 HIS A N 1
ATOM 1845 C CA . HIS A 1 235 ? -23.287 -18.991 9.329 1.00 89.19 235 HIS A CA 1
ATOM 1846 C C . HIS A 1 235 ? -21.934 -18.800 10.022 1.00 89.19 235 HIS A C 1
ATOM 1848 O O . HIS A 1 235 ? -21.818 -18.003 10.952 1.00 89.19 235 HIS A O 1
ATOM 1854 N N . ILE A 1 236 ? -20.902 -19.505 9.556 1.00 92.75 236 ILE A N 1
ATOM 1855 C CA . ILE A 1 236 ? -19.557 -19.468 10.116 1.00 92.75 236 ILE A CA 1
ATOM 1856 C C . ILE A 1 236 ? -18.664 -18.618 9.224 1.00 92.75 236 ILE A C 1
ATOM 1858 O O . ILE A 1 236 ? -18.673 -18.716 7.999 1.00 92.75 236 ILE A O 1
ATOM 1862 N N . THR A 1 237 ? -17.851 -17.779 9.851 1.00 93.56 237 THR A N 1
ATOM 1863 C CA . THR A 1 237 ? -16.897 -16.939 9.135 1.00 93.56 237 THR A CA 1
ATOM 1864 C C . THR A 1 237 ? -15.648 -17.725 8.750 1.00 93.56 237 THR A C 1
ATOM 1866 O O . THR A 1 237 ? -15.096 -18.499 9.540 1.00 93.56 237 THR A O 1
ATOM 1869 N N . SER A 1 238 ? -15.156 -17.484 7.536 1.00 94.00 238 SER A N 1
ATOM 1870 C CA . SER A 1 238 ? -13.854 -17.980 7.086 1.00 94.00 238 SER A CA 1
ATOM 1871 C C . SER A 1 238 ? -12.701 -17.236 7.770 1.00 94.00 238 SER A C 1
ATOM 1873 O O . SER A 1 238 ? -12.839 -16.093 8.210 1.00 94.00 238 SER A O 1
ATOM 1875 N N . ILE A 1 239 ? -11.512 -17.843 7.781 1.00 93.38 239 ILE A N 1
ATOM 1876 C CA . ILE A 1 239 ? -10.296 -17.240 8.358 1.00 93.38 239 ILE A CA 1
ATOM 1877 C C . ILE A 1 239 ? -10.007 -15.865 7.736 1.00 93.38 239 ILE A C 1
ATOM 1879 O O . ILE A 1 239 ? -9.703 -14.907 8.443 1.00 93.38 239 ILE A O 1
ATOM 1883 N N . ALA A 1 240 ? -10.156 -15.733 6.416 1.00 92.19 240 ALA A N 1
ATOM 1884 C CA . ALA A 1 240 ? -9.902 -14.477 5.713 1.00 92.19 240 ALA A CA 1
ATOM 1885 C C . ALA A 1 240 ? -10.888 -13.352 6.082 1.00 92.19 240 ALA A C 1
ATOM 1887 O O . ALA A 1 240 ? -10.537 -12.178 5.916 1.00 92.19 240 ALA A O 1
ATOM 1888 N N . GLN A 1 241 ? -12.097 -13.703 6.539 1.00 92.00 241 GLN A N 1
ATOM 1889 C CA . GLN A 1 241 ? -13.103 -12.770 7.054 1.00 92.00 241 GLN A CA 1
ATOM 1890 C C . GLN A 1 241 ? -12.790 -12.400 8.509 1.00 92.00 241 GLN A C 1
ATOM 1892 O O . GLN A 1 241 ? -12.735 -11.215 8.822 1.00 92.00 241 GLN A O 1
ATOM 1897 N N . ARG A 1 242 ? -12.451 -13.371 9.369 1.00 92.81 242 ARG A N 1
ATOM 1898 C CA . ARG A 1 242 ? -12.034 -13.107 10.764 1.00 92.81 242 ARG A CA 1
ATOM 1899 C C . ARG A 1 242 ? -10.830 -12.178 10.838 1.00 92.81 242 ARG A C 1
ATOM 1901 O O . ARG A 1 242 ? -10.870 -11.157 11.510 1.00 92.81 242 ARG A O 1
ATOM 1908 N N . LEU A 1 243 ? -9.792 -12.473 10.056 1.00 92.50 243 LEU A N 1
ATOM 1909 C CA . LEU A 1 243 ? -8.570 -11.666 10.007 1.00 92.50 243 LEU A CA 1
ATOM 1910 C C . LEU A 1 243 ? -8.773 -10.283 9.374 1.00 92.50 243 LEU A C 1
ATOM 1912 O O . LEU A 1 243 ? -7.882 -9.441 9.454 1.00 92.50 243 LEU A O 1
ATOM 1916 N N . SER A 1 244 ? -9.922 -10.027 8.739 1.00 89.88 244 SER A N 1
ATOM 1917 C CA . SER A 1 244 ? -10.254 -8.678 8.273 1.00 89.88 244 SER A CA 1
ATOM 1918 C C . SER A 1 244 ? -10.708 -7.751 9.410 1.00 89.88 244 SER A C 1
ATOM 1920 O O . SER A 1 244 ? -10.554 -6.537 9.280 1.00 89.88 244 SER A O 1
ATOM 1922 N N . GLN A 1 245 ? -11.177 -8.318 10.530 1.00 90.19 245 GLN A N 1
ATOM 1923 C CA . GLN A 1 245 ? -11.587 -7.620 11.755 1.00 90.19 245 GLN A CA 1
ATOM 1924 C C . GLN A 1 245 ? -10.767 -8.135 12.945 1.00 90.19 245 GLN A C 1
ATOM 1926 O O . GLN A 1 245 ? -11.263 -8.921 13.753 1.00 90.19 245 GLN A O 1
ATOM 1931 N N . PRO A 1 246 ? -9.487 -7.737 13.047 1.00 90.50 246 PRO A N 1
ATOM 1932 C CA . PRO A 1 246 ? -8.572 -8.295 14.038 1.00 90.50 246 PRO A CA 1
ATOM 1933 C C . PRO A 1 246 ? -8.940 -7.958 15.487 1.00 90.50 246 PRO A C 1
ATOM 1935 O O . PRO A 1 246 ? -8.489 -8.678 16.373 1.00 90.50 246 PRO A O 1
ATOM 1938 N N . ASP A 1 247 ? -9.727 -6.900 15.720 1.00 88.69 247 ASP A N 1
ATOM 1939 C CA . ASP A 1 247 ? -10.119 -6.452 17.061 1.00 88.69 247 ASP A CA 1
ATOM 1940 C C . ASP A 1 247 ? -11.024 -7.465 17.786 1.00 88.69 247 ASP A C 1
ATOM 1942 O O . ASP A 1 247 ? -10.821 -7.704 18.972 1.00 88.69 247 ASP A O 1
ATOM 1946 N N . GLU A 1 248 ? -11.971 -8.098 17.080 1.00 86.81 248 GLU A N 1
ATOM 1947 C CA . GLU A 1 248 ? -12.919 -9.061 17.676 1.00 86.81 248 GLU A CA 1
ATOM 1948 C C . GLU A 1 248 ? -12.887 -10.465 17.059 1.00 86.81 248 GLU A C 1
ATOM 1950 O O . GLU A 1 248 ? -13.280 -11.427 17.713 1.00 86.81 248 GLU A O 1
ATOM 1955 N N . GLN A 1 249 ? -12.425 -10.610 15.811 1.00 91.50 249 GLN A N 1
ATOM 1956 C CA . GLN A 1 249 ? -12.349 -11.884 15.077 1.00 91.50 249 GLN A CA 1
ATOM 1957 C C . GLN A 1 249 ? -13.628 -12.748 15.178 1.00 91.50 249 GLN A C 1
ATOM 1959 O O . GLN A 1 249 ? -13.570 -13.910 15.595 1.00 91.50 249 GLN A O 1
ATOM 1964 N N . PRO A 1 250 ? -14.794 -12.220 14.760 1.00 91.25 250 PRO A N 1
ATOM 1965 C CA . PRO A 1 250 ? -16.088 -12.863 14.978 1.00 91.25 250 PRO A CA 1
ATOM 1966 C C . PRO A 1 250 ? -16.178 -14.230 14.294 1.00 91.25 250 PRO A C 1
ATOM 1968 O O . PRO A 1 250 ? -15.913 -14.362 13.098 1.00 91.25 250 PRO A O 1
ATOM 1971 N N . THR A 1 251 ? -16.602 -15.257 15.031 1.00 91.38 251 THR A N 1
ATOM 1972 C CA . THR A 1 251 ? -16.757 -16.632 14.520 1.00 91.38 251 THR A CA 1
ATOM 1973 C C . THR A 1 251 ? -18.017 -16.831 13.678 1.00 91.38 251 THR A C 1
ATOM 1975 O O . THR A 1 251 ? -18.031 -17.696 12.799 1.00 91.38 251 THR A O 1
ATOM 1978 N N . LEU A 1 252 ? -19.046 -16.015 13.918 1.00 92.19 252 LEU A N 1
ATOM 1979 C CA . LEU A 1 252 ? -20.354 -16.080 13.270 1.00 92.19 252 LEU A CA 1
ATOM 1980 C C . LEU A 1 252 ? -20.563 -14.921 12.289 1.00 92.19 252 LEU A C 1
ATOM 1982 O O . LEU A 1 252 ? -20.089 -13.806 12.514 1.00 92.19 252 LEU A O 1
ATOM 1986 N N . THR A 1 253 ? -21.296 -15.170 11.204 1.00 90.31 253 THR A N 1
ATOM 1987 C CA . THR A 1 253 ? -21.547 -14.168 10.155 1.00 90.31 253 THR A CA 1
ATOM 1988 C C . THR A 1 253 ? -22.467 -13.038 10.604 1.00 90.31 253 THR A C 1
ATOM 1990 O O . THR A 1 253 ? -22.334 -11.924 10.106 1.00 90.31 253 THR A O 1
ATOM 1993 N N . ASN A 1 254 ? -23.336 -13.278 11.587 1.00 89.75 254 ASN A N 1
ATOM 1994 C CA . ASN A 1 254 ? -24.181 -12.246 12.196 1.00 89.75 254 ASN A CA 1
ATOM 1995 C C . ASN A 1 254 ? -23.384 -11.175 12.965 1.00 89.75 254 ASN A C 1
ATOM 1997 O O . ASN A 1 254 ? -23.900 -10.092 13.208 1.00 89.75 254 ASN A O 1
ATOM 2001 N N . LYS A 1 255 ? -22.127 -11.460 13.323 1.00 90.25 255 LYS A N 1
ATOM 2002 C CA . LYS A 1 255 ? -21.212 -10.533 14.002 1.00 90.25 255 LYS A CA 1
ATOM 2003 C C . LYS A 1 255 ? -20.188 -9.906 13.044 1.00 90.25 255 LYS A C 1
ATOM 2005 O O . LYS A 1 255 ? -19.235 -9.283 13.493 1.00 90.25 255 LYS A O 1
ATOM 2010 N N . LEU A 1 256 ? -20.345 -10.078 11.727 1.00 89.88 256 LEU A N 1
ATOM 2011 C CA . LEU A 1 256 ? -19.469 -9.460 10.728 1.00 89.88 256 LEU A CA 1
ATOM 2012 C C . LEU A 1 256 ? -19.935 -8.045 10.378 1.00 89.88 256 LEU A C 1
ATOM 2014 O O . LEU A 1 256 ? -20.768 -7.860 9.491 1.00 89.88 256 LEU A O 1
ATOM 2018 N N . TYR A 1 257 ? -19.331 -7.042 11.007 1.00 91.81 257 TYR A N 1
ATOM 2019 C CA . TYR A 1 257 ? -19.647 -5.639 10.736 1.00 91.81 257 TYR A CA 1
ATOM 2020 C C . TYR A 1 257 ? -19.007 -5.113 9.437 1.00 91.81 257 TYR A C 1
ATOM 2022 O O . TYR A 1 257 ? -17.956 -5.594 9.016 1.00 91.81 257 TYR A O 1
ATOM 2030 N N . PRO A 1 258 ? -19.610 -4.134 8.744 1.00 92.75 258 PRO A N 1
ATOM 2031 C CA . PRO A 1 258 ? -18.978 -3.494 7.595 1.00 92.75 258 PRO A CA 1
ATOM 2032 C C . PRO A 1 258 ? -17.694 -2.775 8.019 1.00 92.75 258 PRO A C 1
ATOM 2034 O O . PRO A 1 258 ? -17.643 -2.124 9.056 1.00 92.75 258 PRO A O 1
ATOM 2037 N N . ILE A 1 259 ? -16.651 -2.874 7.196 1.00 91.62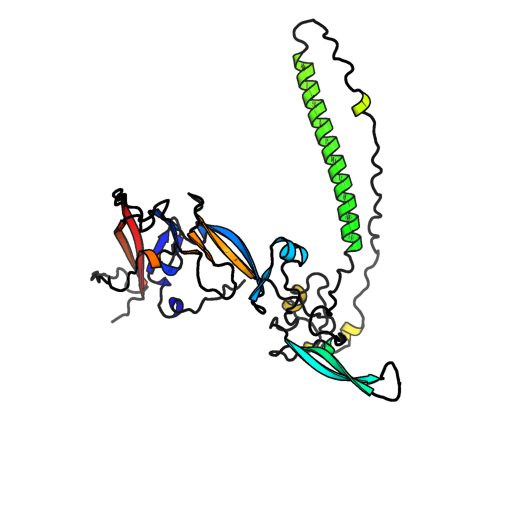 259 ILE A N 1
ATOM 2038 C CA . ILE A 1 259 ? -15.331 -2.333 7.533 1.00 91.62 259 ILE A CA 1
ATOM 2039 C C . ILE A 1 259 ? -15.066 -1.126 6.647 1.00 91.62 259 ILE A C 1
ATOM 2041 O O . ILE A 1 259 ? -15.268 -1.196 5.436 1.00 91.62 259 ILE A O 1
ATOM 2045 N N . HIS A 1 260 ? -14.566 -0.031 7.211 1.00 93.81 260 HIS A N 1
ATOM 2046 C CA . HIS A 1 260 ? -14.174 1.122 6.408 1.00 93.81 260 HIS A CA 1
ATOM 2047 C C . HIS A 1 260 ? -13.131 0.751 5.347 1.00 93.81 260 HIS A C 1
ATOM 2049 O O . HIS A 1 260 ? -12.190 -0.005 5.597 1.00 93.81 260 HIS A O 1
ATOM 2055 N N . LYS A 1 261 ? -13.272 1.312 4.150 1.00 94.19 261 LYS A N 1
ATOM 2056 C CA . LYS A 1 261 ? -12.435 0.984 2.997 1.00 94.19 261 LYS A CA 1
ATOM 2057 C C . LYS A 1 261 ? -10.997 1.445 3.212 1.00 94.19 261 LYS A C 1
ATOM 2059 O O . LYS A 1 261 ? -10.752 2.570 3.653 1.00 94.19 261 LYS A O 1
ATOM 2064 N N . HIS A 1 262 ? -10.037 0.585 2.884 1.00 95.12 262 HIS A N 1
ATOM 2065 C CA . HIS A 1 262 ? -8.617 0.913 3.011 1.00 95.12 262 HIS A CA 1
ATOM 2066 C C . HIS A 1 262 ? -8.194 2.024 2.044 1.00 95.12 262 HIS A C 1
ATOM 2068 O O . HIS A 1 262 ? -8.494 1.981 0.847 1.00 95.12 262 HIS A O 1
ATOM 2074 N N . LEU A 1 263 ? -7.448 3.000 2.564 1.00 95.94 263 LEU A N 1
ATOM 2075 C CA . LEU A 1 263 ? -6.799 4.011 1.737 1.00 95.94 263 LEU A CA 1
ATOM 2076 C C . LEU A 1 263 ? -5.606 3.403 0.994 1.00 95.94 263 LEU A C 1
ATOM 2078 O O . LEU A 1 263 ? -4.867 2.571 1.523 1.00 95.94 263 LEU A O 1
ATOM 2082 N N . LEU A 1 264 ? -5.400 3.861 -0.236 1.00 95.62 264 LEU A N 1
ATOM 2083 C CA . LEU A 1 264 ? -4.203 3.600 -1.020 1.00 95.62 264 LEU A CA 1
A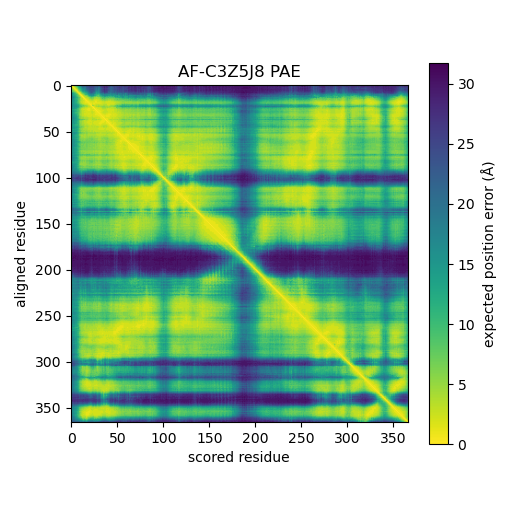TOM 2084 C C . LEU A 1 264 ? -3.248 4.786 -0.936 1.00 95.62 264 LEU A C 1
ATOM 2086 O O . LEU A 1 264 ? -3.616 5.892 -0.546 1.00 95.62 264 LEU A O 1
ATOM 2090 N N . VAL A 1 265 ? -2.005 4.544 -1.339 1.00 94.62 265 VAL A N 1
ATOM 2091 C CA . VAL A 1 265 ? -0.936 5.539 -1.302 1.00 94.62 265 VAL A CA 1
ATOM 2092 C C . VAL A 1 265 ? -0.409 5.807 -2.702 1.00 94.62 265 VAL A C 1
ATOM 2094 O O . VAL A 1 265 ? -0.114 4.875 -3.458 1.00 94.62 265 VAL A O 1
ATOM 2097 N N . LYS A 1 266 ? -0.213 7.086 -3.026 1.00 93.25 266 LYS A N 1
ATOM 2098 C CA . LYS A 1 266 ? 0.650 7.496 -4.135 1.00 93.25 266 LYS A CA 1
ATOM 2099 C C . LYS A 1 266 ? 2.099 7.523 -3.672 1.00 93.25 266 LYS A C 1
ATOM 2101 O O . LYS A 1 266 ? 2.433 8.149 -2.670 1.00 93.25 266 LYS A O 1
ATOM 2106 N N . ARG A 1 267 ? 2.958 6.822 -4.412 1.00 93.12 267 ARG A N 1
ATOM 2107 C CA . ARG A 1 267 ? 4.385 6.701 -4.101 1.00 93.12 267 ARG A CA 1
ATOM 2108 C C . ARG A 1 267 ? 5.188 7.722 -4.897 1.00 93.12 267 ARG A C 1
ATOM 2110 O O . ARG A 1 267 ? 5.022 7.811 -6.114 1.00 93.12 267 ARG A O 1
ATOM 2117 N N . SER A 1 268 ? 6.077 8.432 -4.217 1.00 94.31 268 SER A N 1
ATOM 2118 C CA . SER A 1 268 ? 7.174 9.182 -4.826 1.00 94.31 268 SER A CA 1
ATOM 2119 C C . SER A 1 268 ? 8.452 8.349 -4.733 1.00 94.31 268 SER A C 1
ATOM 2121 O O . SER A 1 268 ? 8.632 7.585 -3.785 1.00 94.31 268 SER A O 1
ATOM 2123 N N . LEU A 1 269 ? 9.326 8.455 -5.732 1.00 95.00 269 LEU A N 1
ATOM 2124 C CA . LEU A 1 269 ? 10.569 7.688 -5.796 1.00 95.00 269 LEU A CA 1
ATOM 2125 C C . LEU A 1 269 ? 11.766 8.624 -5.854 1.00 95.00 269 LEU A C 1
ATOM 2127 O O . LEU A 1 269 ? 11.811 9.511 -6.712 1.00 95.00 269 LEU A O 1
ATOM 2131 N N . ARG A 1 270 ? 12.772 8.365 -5.015 1.00 95.19 270 ARG A N 1
ATOM 2132 C CA . ARG A 1 270 ? 14.051 9.085 -5.017 1.00 95.19 270 ARG A CA 1
ATOM 2133 C C . ARG A 1 270 ? 15.227 8.156 -5.255 1.00 95.19 270 ARG A C 1
ATOM 2135 O O . ARG A 1 270 ? 15.232 6.982 -4.888 1.00 95.19 270 ARG A O 1
ATOM 2142 N N . CYS A 1 271 ? 16.249 8.687 -5.906 1.00 93.62 271 CYS A N 1
ATOM 2143 C CA . CYS A 1 271 ? 17.496 7.967 -6.100 1.00 93.62 271 CYS A CA 1
ATOM 2144 C C . CYS A 1 271 ? 18.230 7.812 -4.760 1.00 93.62 271 CYS A C 1
ATOM 2146 O O . CYS A 1 271 ? 18.495 8.812 -4.106 1.00 93.62 271 CYS A O 1
ATOM 2148 N N . LYS A 1 272 ? 18.642 6.594 -4.386 1.00 92.06 272 LYS A N 1
ATOM 2149 C CA . LYS A 1 272 ? 19.421 6.367 -3.151 1.00 92.06 272 LYS A CA 1
ATOM 2150 C C . LYS A 1 272 ? 20.822 6.994 -3.169 1.00 92.06 272 LYS A C 1
ATOM 2152 O O . LYS A 1 272 ? 21.378 7.240 -2.114 1.00 92.06 272 LYS A O 1
ATOM 2157 N N . GLU A 1 273 ? 21.412 7.214 -4.348 1.00 91.31 273 GLU A N 1
ATOM 2158 C CA . GLU A 1 273 ? 22.782 7.754 -4.458 1.00 91.31 273 GLU A CA 1
ATOM 2159 C C . GLU A 1 273 ? 22.835 9.285 -4.459 1.00 91.31 273 GLU A C 1
ATOM 2161 O O . GLU A 1 273 ? 23.837 9.848 -4.047 1.00 91.31 273 GLU A O 1
ATOM 2166 N N . CYS A 1 274 ? 21.800 9.965 -4.960 1.00 91.50 274 CYS A N 1
ATOM 2167 C CA . CYS A 1 274 ? 21.824 11.425 -5.106 1.00 91.50 274 CYS A CA 1
ATOM 2168 C C . CYS A 1 274 ? 20.574 12.122 -4.563 1.00 91.50 274 CYS A C 1
ATOM 2170 O O . CYS A 1 274 ? 20.426 13.315 -4.785 1.00 91.50 274 CYS A O 1
ATOM 2172 N N . GLU A 1 275 ? 19.637 11.387 -3.960 1.00 91.81 275 GLU A N 1
ATOM 2173 C CA . GLU A 1 275 ? 18.412 11.880 -3.297 1.00 91.81 275 GLU A CA 1
ATOM 2174 C C . GLU A 1 275 ? 17.432 12.688 -4.170 1.00 91.81 275 GLU A C 1
ATOM 2176 O O . GLU A 1 275 ? 16.381 13.152 -3.717 1.00 91.81 275 GLU A O 1
ATOM 2181 N N . HIS A 1 276 ? 17.718 12.797 -5.467 1.00 91.69 276 HIS A N 1
ATOM 2182 C CA . HIS A 1 276 ? 16.858 13.472 -6.426 1.00 91.69 276 HIS A CA 1
ATOM 2183 C C . HIS A 1 276 ? 15.634 12.622 -6.775 1.00 91.69 276 HIS A C 1
ATOM 2185 O O . HIS A 1 276 ? 15.702 11.391 -6.879 1.00 91.69 276 HIS A O 1
ATOM 2191 N N . ASN A 1 277 ? 14.513 13.307 -7.006 1.00 92.06 277 ASN A N 1
ATOM 2192 C CA . ASN A 1 277 ? 13.250 12.688 -7.386 1.00 92.06 277 ASN A CA 1
ATOM 2193 C C . ASN A 1 277 ? 13.333 12.082 -8.792 1.00 92.06 277 ASN A C 1
ATOM 2195 O O . ASN A 1 277 ? 13.716 12.743 -9.755 1.00 92.06 277 ASN A O 1
ATOM 2199 N N . LEU A 1 278 ? 12.923 10.823 -8.905 1.00 92.38 278 LEU A N 1
ATOM 2200 C CA . LEU A 1 278 ? 12.823 10.079 -10.160 1.00 92.38 278 LEU A CA 1
ATOM 2201 C C . LEU A 1 278 ? 11.384 10.023 -10.659 1.00 92.38 278 LEU A C 1
ATOM 2203 O O . LEU A 1 278 ? 11.127 10.106 -11.860 1.00 92.38 278 LEU A O 1
ATOM 2207 N N . SER A 1 279 ? 10.435 9.881 -9.740 1.00 92.62 279 SER A N 1
ATOM 2208 C CA . SER A 1 279 ? 9.018 9.850 -10.066 1.00 92.62 279 SER A CA 1
ATOM 2209 C C . SER A 1 279 ? 8.232 10.555 -8.981 1.00 92.62 279 SER A C 1
ATOM 2211 O O . SER A 1 279 ? 8.371 10.217 -7.810 1.00 92.62 279 SER A O 1
ATOM 2213 N N . LYS A 1 280 ? 7.409 11.520 -9.384 1.00 93.50 280 LYS A N 1
ATOM 2214 C CA . LYS A 1 280 ? 6.459 12.193 -8.506 1.00 93.50 280 LYS A CA 1
ATOM 2215 C C . LYS A 1 280 ? 5.117 12.322 -9.226 1.00 93.50 280 LYS A C 1
ATOM 2217 O O . LYS A 1 280 ? 5.025 13.117 -10.167 1.00 93.50 280 LYS A O 1
ATOM 2222 N N . PRO A 1 281 ? 4.104 11.529 -8.847 1.00 92.69 281 PRO A N 1
ATOM 2223 C CA . PRO A 1 281 ? 2.753 11.661 -9.382 1.00 92.69 281 PRO A CA 1
ATOM 2224 C C . PRO A 1 281 ? 2.146 13.040 -9.096 1.00 92.69 281 PRO A C 1
ATOM 2226 O O . PRO A 1 281 ? 2.587 13.768 -8.207 1.00 92.69 281 PRO A O 1
ATOM 2229 N N . GLU A 1 282 ? 1.112 13.415 -9.844 1.00 91.81 282 GLU A N 1
ATOM 2230 C CA . GLU A 1 282 ? 0.259 14.530 -9.435 1.00 91.81 282 GLU A CA 1
ATOM 2231 C C . GLU A 1 282 ? -0.598 14.173 -8.217 1.00 91.81 282 GLU A C 1
ATOM 2233 O O . GLU A 1 282 ? -0.952 13.013 -7.991 1.00 91.81 282 GLU A O 1
ATOM 2238 N N . PHE A 1 283 ? -0.982 15.203 -7.462 1.00 88.75 283 PHE A N 1
ATOM 2239 C CA . PHE A 1 283 ? -1.758 15.040 -6.237 1.00 88.75 283 PHE A CA 1
ATOM 2240 C C . PHE A 1 283 ? -3.144 14.438 -6.509 1.00 88.75 283 PHE A C 1
ATOM 2242 O O . PHE A 1 283 ? -3.561 13.535 -5.794 1.00 88.75 283 PHE A O 1
ATOM 2249 N N . ASN A 1 284 ? -3.836 14.869 -7.571 1.00 91.38 284 ASN A N 1
ATOM 2250 C CA . ASN A 1 284 ? -5.186 14.397 -7.901 1.00 91.38 284 ASN A CA 1
ATOM 2251 C C . ASN A 1 284 ? -5.218 12.868 -8.144 1.00 91.38 284 ASN A C 1
ATOM 2253 O O . ASN A 1 284 ? -4.539 12.409 -9.069 1.00 91.38 284 ASN A O 1
ATOM 2257 N N . PRO A 1 285 ? -6.002 12.070 -7.393 1.00 90.00 285 PRO A N 1
ATOM 2258 C CA . PRO A 1 285 ? -6.067 10.615 -7.532 1.00 90.00 285 PRO A CA 1
ATOM 2259 C C . PRO A 1 285 ? -6.511 10.138 -8.910 1.00 90.00 285 PRO A C 1
ATOM 2261 O O . PRO A 1 285 ? -5.998 9.128 -9.383 1.00 90.00 285 PRO A O 1
ATOM 2264 N N . ALA A 1 286 ? -7.382 10.893 -9.580 1.00 91.38 286 ALA A N 1
ATOM 2265 C CA . ALA A 1 286 ? -7.863 10.565 -10.920 1.00 91.38 286 ALA A CA 1
ATOM 2266 C C . ALA A 1 286 ? -6.850 10.899 -12.033 1.00 91.38 286 ALA A C 1
ATOM 2268 O O . ALA A 1 286 ? -7.013 10.465 -13.172 1.00 91.38 286 ALA A O 1
ATOM 2269 N N . SER A 1 287 ? -5.799 11.669 -11.729 1.00 91.75 287 SER A N 1
ATOM 2270 C CA . SER A 1 287 ? -4.790 12.053 -12.717 1.00 91.75 287 SER A CA 1
ATOM 2271 C C . SER A 1 287 ? -3.762 10.944 -12.933 1.00 91.75 287 SER A C 1
ATOM 2273 O O . SER A 1 287 ? -3.144 10.442 -11.990 1.00 91.75 287 SER A O 1
ATOM 2275 N N . ILE A 1 288 ? -3.524 10.630 -14.206 1.00 90.00 288 ILE A N 1
ATOM 2276 C CA . ILE A 1 288 ? -2.438 9.758 -14.676 1.00 90.00 288 ILE A CA 1
ATOM 2277 C C . ILE A 1 288 ? -1.127 10.520 -14.929 1.00 90.00 288 ILE A C 1
ATOM 2279 O O . ILE A 1 288 ? -0.130 9.922 -15.336 1.00 90.00 288 ILE A O 1
ATOM 2283 N N . LYS A 1 289 ? -1.129 11.846 -14.748 1.00 91.12 289 LYS A N 1
ATOM 2284 C CA . LYS A 1 289 ? 0.031 12.699 -15.010 1.00 91.12 289 LYS A CA 1
ATOM 2285 C C . LYS A 1 289 ? 1.017 12.666 -13.843 1.00 91.12 289 LYS A C 1
ATOM 2287 O O . LYS A 1 289 ? 0.679 12.398 -12.686 1.00 91.12 289 LYS A O 1
ATOM 2292 N N . PHE A 1 290 ? 2.261 12.985 -14.168 1.00 89.81 290 PHE A N 1
ATOM 2293 C CA . PHE A 1 290 ? 3.366 13.061 -13.226 1.00 89.81 290 PHE A CA 1
ATOM 2294 C C . PHE A 1 290 ? 3.941 14.473 -13.240 1.00 89.81 290 PHE A C 1
ATOM 2296 O O . PHE A 1 290 ? 4.202 15.023 -14.307 1.00 89.81 290 PHE A O 1
ATOM 2303 N N . LYS A 1 291 ? 4.213 15.023 -12.054 1.00 90.88 291 LYS A N 1
ATOM 2304 C CA . LYS A 1 291 ? 5.012 16.248 -11.910 1.00 90.88 291 LYS A CA 1
ATOM 2305 C C . LYS A 1 291 ? 6.458 16.003 -12.337 1.00 90.88 291 LYS A C 1
ATOM 2307 O O . LYS A 1 291 ? 7.081 16.855 -12.955 1.00 90.88 291 LYS A O 1
ATOM 2312 N N . ILE A 1 292 ? 6.989 14.826 -11.996 1.00 89.06 292 ILE A N 1
ATOM 2313 C CA . ILE A 1 292 ? 8.331 14.378 -12.381 1.00 89.06 292 ILE A CA 1
ATOM 2314 C C . ILE A 1 292 ? 8.222 12.945 -12.894 1.00 89.06 292 ILE A C 1
ATOM 2316 O O . ILE A 1 292 ? 7.723 12.070 -12.185 1.00 89.06 292 ILE A O 1
ATOM 2320 N N . GLN A 1 293 ? 8.709 12.695 -14.110 1.00 89.19 293 GLN A N 1
ATOM 2321 C CA . GLN A 1 293 ? 8.697 11.369 -14.728 1.00 89.19 293 GLN A CA 1
ATOM 2322 C C . GLN A 1 293 ? 10.033 11.069 -15.411 1.00 89.19 293 GLN A C 1
ATOM 2324 O O . GLN A 1 293 ? 10.248 11.403 -16.574 1.00 89.19 293 GLN A O 1
ATOM 2329 N N . LEU A 1 294 ? 10.931 10.401 -14.688 1.00 88.31 294 LEU A N 1
ATOM 2330 C CA . LEU A 1 294 ? 12.236 9.959 -15.185 1.00 88.31 294 LEU A CA 1
ATOM 2331 C C . LEU A 1 294 ? 12.269 8.435 -15.388 1.00 88.31 294 LEU A C 1
ATOM 2333 O O . LEU A 1 294 ? 13.110 7.725 -14.837 1.00 88.31 294 LEU A O 1
ATOM 2337 N N . VAL A 1 295 ? 11.321 7.919 -16.174 1.00 86.56 295 VAL A N 1
ATOM 2338 C CA . VAL A 1 295 ? 11.283 6.503 -16.583 1.00 86.56 295 VAL A CA 1
ATOM 2339 C C . VAL A 1 295 ? 12.290 6.271 -17.710 1.00 86.56 295 VAL A C 1
ATOM 2341 O O . VAL A 1 295 ? 12.419 7.110 -18.603 1.00 86.56 295 VAL A O 1
ATOM 2344 N N . ALA A 1 296 ? 12.980 5.130 -17.702 1.00 82.75 296 ALA A N 1
ATOM 2345 C CA . ALA A 1 296 ? 14.028 4.836 -18.679 1.00 82.75 296 ALA A CA 1
ATOM 2346 C C . ALA A 1 296 ? 13.503 4.789 -20.129 1.00 82.75 296 ALA A C 1
ATOM 2348 O O . ALA A 1 296 ? 14.161 5.287 -21.039 1.00 82.75 296 ALA A O 1
ATOM 2349 N N . LEU A 1 297 ? 12.278 4.291 -20.343 1.00 75.94 297 LEU A N 1
ATOM 2350 C CA . LEU A 1 297 ? 11.647 4.206 -21.668 1.00 75.94 297 LEU A CA 1
ATOM 2351 C C . LEU A 1 297 ? 11.494 5.573 -22.364 1.00 75.94 297 LEU A C 1
ATOM 2353 O O . LEU A 1 297 ? 11.737 5.690 -23.564 1.00 75.94 297 LEU A O 1
ATOM 2357 N N . VAL A 1 298 ? 11.125 6.614 -21.608 1.00 60.97 298 VAL A N 1
ATOM 2358 C CA . VAL A 1 298 ? 10.901 7.976 -22.135 1.00 60.97 298 VAL A CA 1
ATOM 2359 C C . VAL A 1 298 ? 12.205 8.608 -22.625 1.00 60.97 298 VAL A C 1
ATOM 2361 O O . VAL A 1 298 ? 12.196 9.437 -23.530 1.00 60.97 298 VAL A O 1
ATOM 2364 N N . VAL A 1 299 ? 13.338 8.201 -22.052 1.00 56.16 299 VAL A N 1
ATOM 2365 C CA . VAL A 1 299 ? 14.661 8.688 -22.461 1.00 56.16 299 VAL A CA 1
ATOM 2366 C C . VAL A 1 299 ? 15.084 8.090 -23.809 1.00 56.16 299 VAL A C 1
ATOM 2368 O O . VAL A 1 299 ? 15.854 8.720 -24.528 1.00 56.16 299 VAL A O 1
ATOM 2371 N N . ILE A 1 300 ? 14.559 6.916 -24.179 1.00 57.00 300 ILE A N 1
ATOM 2372 C CA . ILE A 1 300 ? 15.006 6.158 -25.357 1.00 57.00 300 ILE A CA 1
ATOM 2373 C C . ILE A 1 300 ? 14.068 6.340 -26.563 1.00 57.00 300 ILE A C 1
ATOM 2375 O O . ILE A 1 300 ? 14.544 6.463 -27.689 1.00 57.00 300 ILE A O 1
ATOM 2379 N N . PHE A 1 301 ? 12.747 6.425 -26.366 1.00 52.56 301 PHE A N 1
ATOM 2380 C CA . PHE A 1 301 ? 11.794 6.498 -27.483 1.00 52.56 301 PHE A CA 1
ATOM 2381 C C . PHE A 1 301 ? 11.337 7.930 -27.807 1.00 52.56 301 PHE A C 1
ATOM 2383 O O . PHE A 1 301 ? 10.419 8.466 -27.188 1.00 52.56 301 PHE A O 1
ATOM 2390 N N . ARG A 1 302 ? 11.906 8.522 -28.867 1.00 55.31 302 ARG A N 1
ATOM 2391 C CA . ARG A 1 302 ? 11.284 9.625 -29.627 1.00 55.31 302 ARG A CA 1
ATOM 2392 C C . ARG A 1 302 ? 10.653 9.039 -30.896 1.00 55.31 302 ARG A C 1
ATOM 2394 O O . ARG A 1 302 ? 11.302 8.267 -31.594 1.00 55.31 302 ARG A O 1
ATOM 2401 N N . LYS A 1 303 ? 9.386 9.377 -31.177 1.00 50.22 303 LYS A N 1
ATOM 2402 C CA . LYS A 1 303 ? 8.459 8.681 -32.105 1.00 50.22 303 LYS A CA 1
ATOM 2403 C C . LYS A 1 303 ? 8.939 8.452 -33.560 1.00 50.22 303 LYS A C 1
ATOM 2405 O O . LYS A 1 303 ? 8.276 7.703 -34.266 1.00 50.22 303 LYS A O 1
ATOM 2410 N N . ALA A 1 304 ? 10.069 9.016 -33.990 1.00 57.06 304 ALA A N 1
ATOM 2411 C CA . ALA A 1 304 ? 10.620 8.872 -35.345 1.00 57.06 304 ALA A CA 1
ATOM 2412 C C . ALA A 1 304 ? 12.005 8.186 -35.418 1.00 57.06 304 ALA A C 1
ATOM 2414 O O . ALA A 1 304 ? 12.561 8.057 -36.502 1.00 57.06 304 ALA A O 1
ATOM 2415 N N . ASN A 1 305 ? 12.562 7.704 -34.301 1.00 67.06 305 ASN A N 1
ATOM 2416 C CA . ASN A 1 305 ? 13.939 7.197 -34.251 1.00 67.06 305 ASN A CA 1
ATOM 2417 C C . ASN A 1 305 ? 13.967 5.676 -34.046 1.00 67.06 305 ASN A C 1
ATOM 2419 O O . ASN A 1 305 ? 14.238 5.201 -32.944 1.00 67.06 305 ASN A O 1
ATOM 2423 N N . LYS A 1 306 ? 13.652 4.904 -35.092 1.00 70.19 306 LYS A N 1
ATOM 2424 C CA . LYS A 1 306 ? 13.830 3.443 -35.081 1.00 70.19 306 LYS A CA 1
ATOM 2425 C C . LYS A 1 306 ? 15.073 3.082 -35.881 1.00 70.19 306 LYS A C 1
ATOM 2427 O O . LYS A 1 306 ? 15.185 3.450 -37.043 1.00 70.19 306 LYS A O 1
ATOM 2432 N N . ILE A 1 307 ? 15.976 2.336 -35.259 1.00 73.69 307 ILE A N 1
ATOM 2433 C CA . ILE A 1 307 ? 17.127 1.727 -35.922 1.00 73.69 307 ILE A CA 1
ATOM 2434 C C . ILE A 1 307 ? 17.042 0.231 -35.646 1.00 73.69 307 ILE A C 1
ATOM 2436 O O . ILE A 1 307 ? 16.816 -0.172 -34.504 1.00 73.69 307 ILE A O 1
ATOM 2440 N N . SER A 1 308 ? 17.175 -0.575 -36.696 1.00 75.25 308 SER A N 1
ATOM 2441 C CA . SER A 1 308 ? 17.153 -2.035 -36.603 1.00 75.25 308 SER A CA 1
ATOM 2442 C C . SER A 1 308 ? 18.541 -2.576 -36.911 1.00 75.25 308 SER A C 1
ATOM 2444 O O . SER A 1 308 ? 19.202 -2.095 -37.828 1.00 75.25 308 SER A O 1
ATOM 2446 N N . PHE A 1 309 ? 18.970 -3.586 -36.159 1.00 78.62 309 PHE A N 1
ATOM 2447 C CA . PHE A 1 309 ? 20.244 -4.268 -36.359 1.00 78.62 309 PHE A CA 1
ATOM 2448 C C . PHE A 1 309 ? 19.986 -5.761 -36.529 1.00 78.62 309 PHE A C 1
ATOM 2450 O O . PHE A 1 309 ? 19.125 -6.322 -35.851 1.00 78.62 309 PHE A O 1
ATOM 2457 N N . VAL A 1 310 ? 20.744 -6.404 -37.414 1.00 80.81 310 VAL A N 1
ATOM 2458 C CA . VAL A 1 310 ? 20.702 -7.857 -37.595 1.00 80.81 310 VAL A CA 1
ATOM 2459 C C . VAL A 1 310 ? 21.844 -8.468 -36.797 1.00 80.81 310 VAL A C 1
ATOM 2461 O O . VAL A 1 310 ? 23.008 -8.147 -37.026 1.00 80.81 310 VAL A O 1
ATOM 2464 N N . VAL A 1 311 ? 21.511 -9.354 -35.861 1.00 82.75 311 VAL A N 1
ATOM 2465 C CA . VAL A 1 311 ? 22.487 -10.076 -35.039 1.00 82.75 311 VAL A CA 1
ATOM 2466 C C . VAL A 1 311 ? 22.444 -11.543 -35.441 1.00 82.75 311 VAL A C 1
ATOM 2468 O O . VAL A 1 311 ? 21.403 -12.186 -35.332 1.00 82.75 311 VAL A O 1
ATOM 2471 N N . LYS A 1 312 ? 23.572 -12.079 -35.916 1.00 84.69 312 LYS A N 1
ATOM 2472 C CA . LYS A 1 312 ? 23.711 -13.518 -36.168 1.00 84.69 312 LYS A CA 1
ATOM 2473 C C . LYS A 1 312 ? 23.889 -14.228 -34.828 1.00 84.69 312 LYS A C 1
ATOM 2475 O O . LYS A 1 312 ? 24.818 -13.908 -34.091 1.00 84.69 312 LYS A O 1
ATOM 2480 N N . VAL A 1 313 ? 23.000 -15.168 -34.516 1.00 85.44 313 VAL A N 1
ATOM 2481 C CA . VAL A 1 313 ? 23.012 -15.920 -33.257 1.00 85.44 313 VAL A CA 1
ATOM 2482 C C . VAL A 1 313 ? 23.110 -17.404 -33.570 1.00 85.44 313 VAL A C 1
ATOM 2484 O O . VAL A 1 313 ? 22.272 -17.935 -34.293 1.00 85.44 313 VAL A O 1
ATOM 2487 N N . THR A 1 314 ? 24.116 -18.063 -33.002 1.00 85.50 314 THR A N 1
ATOM 2488 C CA . THR A 1 314 ? 24.295 -19.514 -33.107 1.00 85.50 314 THR A CA 1
ATOM 2489 C C . THR A 1 314 ? 23.927 -20.150 -31.765 1.00 85.50 314 THR A C 1
ATOM 2491 O O . THR A 1 314 ? 24.608 -19.881 -30.771 1.00 85.50 314 THR A O 1
ATOM 2494 N N . PRO A 1 315 ? 22.857 -20.962 -31.688 1.00 84.25 315 PRO A N 1
ATOM 2495 C CA . PRO A 1 315 ? 22.497 -21.666 -30.462 1.00 84.25 315 PRO A CA 1
ATOM 2496 C C . PRO A 1 315 ? 23.614 -22.623 -30.030 1.00 84.25 315 PRO A C 1
ATOM 2498 O O . PRO A 1 315 ? 24.086 -23.433 -30.821 1.00 84.25 315 PRO A O 1
ATOM 2501 N N . MET A 1 316 ? 24.032 -22.546 -28.765 1.00 82.56 316 MET A N 1
ATOM 2502 C CA . MET A 1 316 ? 25.073 -23.432 -28.215 1.00 82.56 316 MET A CA 1
ATOM 2503 C C . MET A 1 316 ? 24.516 -24.757 -27.671 1.00 82.56 316 MET A C 1
ATOM 2505 O O . MET A 1 316 ? 25.283 -25.653 -27.333 1.00 82.56 316 MET A O 1
ATOM 2509 N N . LYS A 1 317 ? 23.191 -24.869 -27.521 1.00 80.12 317 LYS A N 1
ATOM 2510 C CA . LYS A 1 317 ? 22.500 -26.041 -26.969 1.00 80.12 317 LYS A CA 1
ATOM 2511 C C . LYS A 1 317 ? 21.368 -26.454 -27.905 1.00 80.12 317 LYS A C 1
ATOM 2513 O O . LYS A 1 317 ? 20.683 -25.586 -28.437 1.00 80.12 317 LYS A O 1
ATOM 2518 N N . ALA A 1 318 ? 21.170 -27.765 -28.058 1.00 70.38 318 ALA A N 1
ATOM 2519 C CA . ALA A 1 318 ? 20.132 -28.340 -28.918 1.00 70.38 318 ALA A CA 1
ATOM 2520 C C . ALA A 1 318 ? 18.709 -28.150 -28.364 1.00 70.38 318 ALA A C 1
ATOM 2522 O O . ALA A 1 318 ? 17.756 -28.082 -29.129 1.00 70.38 318 ALA A O 1
ATOM 2523 N N . VAL A 1 319 ? 18.568 -28.044 -27.038 1.00 78.38 319 VAL A N 1
ATOM 2524 C CA . VAL A 1 319 ? 17.282 -27.854 -26.358 1.00 78.38 319 VAL A CA 1
ATOM 2525 C C . VAL A 1 319 ? 17.428 -26.758 -25.305 1.00 78.38 319 VAL A C 1
ATOM 2527 O O . VAL A 1 319 ? 18.381 -26.762 -24.519 1.00 78.38 319 VAL A O 1
ATOM 2530 N N . GLY A 1 320 ? 16.477 -25.824 -25.288 1.00 82.00 320 GLY A N 1
ATOM 2531 C CA . GLY A 1 320 ? 16.368 -24.761 -24.288 1.00 82.00 320 GLY A CA 1
ATOM 2532 C C . GLY A 1 320 ? 16.299 -23.353 -24.876 1.00 82.00 320 GLY A C 1
ATOM 2533 O O . GLY A 1 320 ? 16.314 -23.156 -26.090 1.00 82.00 320 GLY A O 1
ATOM 2534 N N . ASP A 1 321 ? 16.210 -22.370 -23.980 1.00 85.44 321 ASP A N 1
ATOM 2535 C CA . ASP A 1 321 ? 16.146 -20.952 -24.333 1.00 85.44 321 ASP A CA 1
ATOM 2536 C C . ASP A 1 321 ? 17.488 -20.432 -24.859 1.00 85.44 321 ASP A C 1
ATOM 2538 O O . ASP A 1 321 ? 18.525 -20.549 -24.193 1.00 85.44 321 ASP A O 1
ATOM 2542 N N . VAL A 1 322 ? 17.454 -19.762 -26.010 1.00 88.75 322 VAL A N 1
ATOM 2543 C CA . VAL A 1 322 ? 18.599 -19.028 -26.547 1.00 88.75 322 VAL A CA 1
ATOM 2544 C C . VAL A 1 322 ? 18.630 -17.637 -25.927 1.00 88.75 322 VAL A C 1
ATOM 2546 O O . VAL A 1 322 ? 17.772 -16.792 -26.189 1.00 88.75 322 VAL A O 1
ATOM 2549 N N . LYS A 1 323 ? 19.650 -17.384 -25.106 1.00 90.12 323 LYS A N 1
ATOM 2550 C CA . LYS A 1 323 ? 19.868 -16.094 -24.446 1.00 90.12 323 LYS A CA 1
ATOM 2551 C C . LYS A 1 323 ? 21.147 -15.463 -24.969 1.00 90.12 323 LYS A C 1
ATOM 2553 O O . LYS A 1 323 ? 22.190 -16.112 -24.988 1.00 90.12 323 LYS A O 1
ATOM 2558 N N . ILE A 1 324 ? 21.064 -14.200 -25.362 1.00 91.19 324 ILE A N 1
ATOM 2559 C CA . ILE A 1 324 ? 22.214 -13.398 -25.778 1.00 91.19 324 ILE A CA 1
ATOM 2560 C C . ILE A 1 324 ? 22.386 -12.216 -24.831 1.00 91.19 324 ILE A C 1
ATOM 2562 O O . ILE A 1 324 ? 21.408 -11.690 -24.302 1.00 91.19 324 ILE A O 1
ATOM 2566 N N . ALA A 1 325 ? 23.627 -11.786 -24.640 1.00 92.31 325 ALA A N 1
ATOM 2567 C CA . ALA A 1 325 ? 23.958 -10.606 -23.857 1.00 92.31 325 ALA A CA 1
ATOM 2568 C C . ALA A 1 325 ? 24.867 -9.698 -24.682 1.00 92.31 325 ALA A C 1
ATOM 2570 O O . ALA A 1 325 ? 25.844 -10.161 -25.272 1.00 92.31 325 ALA A O 1
ATOM 2571 N N . PHE A 1 326 ? 24.562 -8.406 -24.726 1.00 92.25 326 PHE A N 1
ATOM 2572 C CA . PHE A 1 326 ? 25.407 -7.421 -25.393 1.00 92.25 326 PHE A CA 1
ATOM 2573 C C . PHE A 1 326 ? 25.463 -6.111 -24.611 1.00 92.25 326 PHE A C 1
ATOM 2575 O O . PHE A 1 326 ? 24.628 -5.815 -23.756 1.00 92.25 326 PHE A O 1
ATOM 2582 N N . LYS A 1 327 ? 26.489 -5.310 -24.898 1.00 93.31 327 LYS A N 1
ATOM 2583 C CA . LYS A 1 327 ? 26.657 -3.977 -24.320 1.00 93.31 327 LYS A CA 1
ATOM 2584 C C . LYS A 1 327 ? 26.218 -2.931 -25.334 1.00 93.31 327 LYS A C 1
ATOM 2586 O O . LYS A 1 327 ? 26.816 -2.812 -26.399 1.00 93.31 327 LYS A O 1
ATOM 2591 N N . MET A 1 328 ? 25.192 -2.164 -24.994 1.00 89.50 328 MET A N 1
ATOM 2592 C CA . MET A 1 328 ? 24.710 -1.049 -25.799 1.00 89.50 328 MET A CA 1
ATOM 2593 C C . MET A 1 328 ? 25.374 0.243 -25.323 1.00 89.50 328 MET A C 1
ATOM 2595 O O . MET A 1 328 ? 25.166 0.657 -24.181 1.00 89.50 328 MET A O 1
ATOM 2599 N N . LYS A 1 329 ? 26.160 0.877 -26.198 1.00 91.12 329 LYS A N 1
ATOM 2600 C CA . LYS A 1 329 ? 26.797 2.175 -25.948 1.00 91.12 329 LYS A CA 1
ATOM 2601 C C . LYS A 1 329 ? 26.107 3.267 -26.752 1.00 91.12 329 LYS A C 1
ATOM 2603 O O . LYS A 1 329 ? 25.835 3.066 -27.932 1.00 91.12 329 LYS A O 1
ATOM 2608 N N . TYR A 1 330 ? 25.848 4.415 -26.137 1.00 87.44 330 TYR A N 1
ATOM 2609 C CA . TYR A 1 330 ? 25.316 5.583 -26.839 1.00 87.44 330 TYR A CA 1
ATOM 2610 C C . TYR A 1 330 ? 25.762 6.893 -26.185 1.00 87.44 330 TYR A C 1
ATOM 2612 O O . TYR A 1 330 ? 26.013 6.954 -24.981 1.00 87.44 330 TYR A O 1
ATOM 2620 N N . ASN A 1 331 ? 25.825 7.956 -26.986 1.00 87.56 331 ASN A N 1
ATOM 2621 C CA . ASN A 1 331 ? 26.105 9.304 -26.498 1.00 87.56 331 ASN A CA 1
ATOM 2622 C C . ASN A 1 331 ? 24.838 9.893 -25.868 1.00 87.56 331 ASN A C 1
ATOM 2624 O O . ASN A 1 331 ? 23.787 9.959 -26.506 1.00 87.56 331 ASN A O 1
ATOM 2628 N N . TYR A 1 332 ? 24.932 10.325 -24.615 1.00 85.31 332 TYR A N 1
ATOM 2629 C CA . TYR A 1 332 ? 23.851 10.958 -23.871 1.00 85.31 332 TYR A CA 1
ATOM 2630 C C . TYR A 1 332 ? 24.165 12.433 -23.635 1.00 85.31 332 TYR A C 1
ATOM 2632 O O . TYR A 1 332 ? 25.211 12.782 -23.089 1.00 85.31 332 TYR A O 1
ATOM 2640 N N . LYS A 1 333 ? 23.223 13.303 -24.006 1.00 83.00 333 LYS A N 1
ATOM 2641 C CA . LYS A 1 333 ? 23.274 14.738 -23.719 1.00 83.00 333 LYS A CA 1
ATOM 2642 C C . LYS A 1 333 ? 22.284 15.057 -22.603 1.00 83.00 333 LYS A C 1
ATOM 2644 O O . LYS A 1 333 ? 21.078 14.866 -22.767 1.00 83.00 333 LYS A O 1
ATOM 2649 N N . ASN A 1 334 ? 22.787 15.525 -21.462 1.00 77.62 334 ASN A N 1
ATOM 2650 C CA . ASN A 1 334 ? 21.945 15.842 -20.315 1.00 77.62 334 ASN A CA 1
ATOM 2651 C C . ASN A 1 334 ? 21.345 17.244 -20.448 1.00 77.62 334 ASN A C 1
ATOM 2653 O O . ASN A 1 334 ? 21.990 18.235 -20.124 1.00 77.62 334 ASN A O 1
ATOM 2657 N N . ILE A 1 335 ? 20.105 17.334 -20.920 1.00 70.56 335 ILE A N 1
ATOM 2658 C CA . ILE A 1 335 ? 19.391 18.610 -21.036 1.00 70.56 335 ILE A CA 1
ATOM 2659 C C . ILE A 1 335 ? 18.675 18.865 -19.702 1.00 70.56 335 ILE A C 1
ATOM 2661 O O . ILE A 1 335 ? 17.499 18.542 -19.537 1.00 70.56 335 ILE A O 1
ATOM 2665 N N . THR A 1 336 ? 19.417 19.345 -18.702 1.00 59.44 336 THR A N 1
ATOM 2666 C CA . THR A 1 336 ? 18.863 19.791 -17.407 1.00 59.44 336 THR A CA 1
ATOM 2667 C C . THR A 1 336 ? 18.463 21.262 -17.415 1.00 59.44 336 THR A C 1
ATOM 2669 O O . THR A 1 336 ? 17.719 21.691 -16.537 1.00 59.44 336 THR A O 1
ATOM 2672 N N . THR A 1 337 ? 18.944 22.035 -18.389 1.00 53.28 337 THR A N 1
ATOM 2673 C CA . THR A 1 337 ? 18.660 23.465 -18.509 1.00 53.28 337 THR A CA 1
ATOM 2674 C C . THR A 1 337 ? 17.250 23.676 -19.074 1.00 53.28 337 THR A C 1
ATOM 2676 O O . THR A 1 337 ? 16.887 22.996 -20.041 1.00 53.28 337 THR A O 1
ATOM 2679 N N . PRO A 1 338 ? 16.434 24.582 -18.501 1.00 51.59 338 PRO A N 1
ATOM 2680 C CA . PRO A 1 338 ? 15.132 24.926 -19.061 1.00 51.59 338 PRO A CA 1
ATOM 2681 C C . PRO A 1 338 ? 15.288 25.376 -20.517 1.00 51.59 338 PRO A C 1
ATOM 2683 O O . PRO A 1 338 ? 16.152 26.201 -20.815 1.00 51.59 338 PRO A O 1
ATOM 2686 N N . LEU A 1 339 ? 14.455 24.854 -21.423 1.00 49.59 339 LEU A N 1
ATOM 2687 C CA . LEU A 1 339 ? 14.345 25.405 -22.776 1.00 49.59 339 LEU A CA 1
ATOM 2688 C C . LEU A 1 339 ? 13.921 26.879 -22.646 1.00 49.59 339 LEU A C 1
ATOM 2690 O O . LEU A 1 339 ? 12.763 27.148 -22.335 1.00 49.59 339 LEU A O 1
ATOM 2694 N N . GLY A 1 340 ? 14.853 27.819 -22.828 1.00 53.38 340 GLY A N 1
ATOM 2695 C CA . GLY A 1 340 ? 14.569 29.259 -22.783 1.00 53.38 340 GLY A CA 1
ATOM 2696 C C . GLY A 1 340 ? 15.653 30.154 -22.170 1.00 53.38 340 GLY A C 1
ATOM 2697 O O . GLY A 1 340 ? 15.582 31.368 -22.343 1.00 53.38 340 GLY A O 1
ATOM 2698 N N . SER A 1 341 ? 16.671 29.614 -21.491 1.00 50.31 341 SER A N 1
ATOM 2699 C CA . SER A 1 341 ? 17.818 30.429 -21.064 1.00 50.31 341 SER A CA 1
ATOM 2700 C C . SER A 1 341 ? 18.736 30.711 -22.257 1.00 50.31 341 SER A C 1
ATOM 2702 O O . SER A 1 341 ? 19.286 29.778 -22.834 1.00 50.31 341 SER A O 1
AT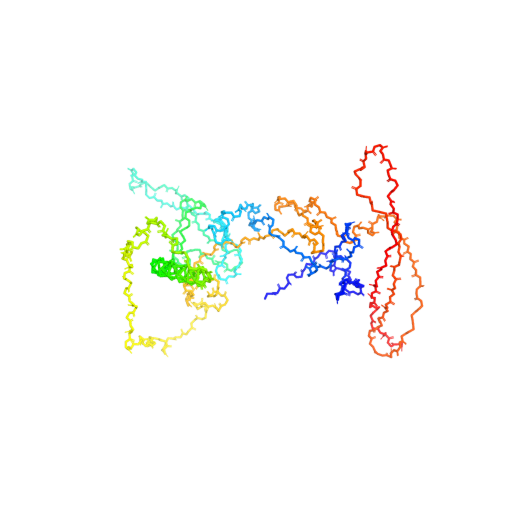OM 2704 N N . LYS A 1 342 ? 18.923 31.992 -22.603 1.00 46.41 342 LYS A N 1
ATOM 2705 C CA . LYS A 1 342 ? 19.774 32.483 -23.710 1.00 46.41 342 LYS A CA 1
ATOM 2706 C C . LYS A 1 342 ? 21.279 32.187 -23.564 1.00 46.41 342 LYS A C 1
ATOM 2708 O O . LYS A 1 342 ? 22.053 32.576 -24.427 1.00 46.41 342 LYS A O 1
ATOM 2713 N N . GLU A 1 343 ? 21.696 31.497 -22.507 1.00 50.34 343 GLU A N 1
ATOM 2714 C CA . GLU A 1 343 ? 23.061 30.999 -22.355 1.00 50.34 343 GLU A CA 1
ATOM 2715 C C . GLU A 1 343 ? 23.105 29.510 -22.705 1.00 50.34 343 GLU A C 1
ATOM 2717 O O . GLU A 1 343 ? 22.815 28.638 -21.880 1.00 50.34 343 GLU A O 1
ATOM 2722 N N . GLU A 1 344 ? 23.477 29.207 -23.948 1.00 50.62 344 GLU A N 1
ATOM 2723 C CA . GLU A 1 344 ? 23.872 27.862 -24.359 1.00 50.62 344 GLU A CA 1
ATOM 2724 C C . GLU A 1 344 ? 25.230 27.521 -23.732 1.00 50.62 344 GLU A C 1
ATOM 2726 O O . GLU A 1 344 ? 26.271 27.552 -24.380 1.00 50.62 344 GLU A O 1
ATOM 2731 N N . LYS A 1 345 ? 25.248 27.166 -22.442 1.00 57.53 345 LYS A N 1
ATOM 2732 C CA . LYS A 1 345 ? 26.363 26.360 -21.934 1.00 57.53 345 LYS A CA 1
ATOM 2733 C C . LYS A 1 345 ? 26.282 25.009 -22.637 1.00 57.53 345 LYS A C 1
ATOM 2735 O O . LYS A 1 345 ? 25.328 24.258 -22.410 1.00 57.53 345 LYS A O 1
ATOM 2740 N N . GLU A 1 346 ? 27.247 24.719 -23.510 1.00 58.34 346 GLU A N 1
ATOM 2741 C CA . GLU A 1 346 ? 27.386 23.412 -24.151 1.00 58.34 346 GLU A CA 1
ATOM 2742 C C . GLU A 1 346 ? 27.342 22.325 -23.074 1.00 58.34 346 GLU A C 1
ATOM 2744 O O . GLU A 1 346 ? 28.225 22.199 -22.227 1.00 58.34 346 GLU A O 1
ATOM 2749 N N . THR A 1 347 ? 26.251 21.563 -23.053 1.00 66.12 347 THR A N 1
ATOM 2750 C CA . THR A 1 347 ? 26.100 20.472 -22.094 1.00 66.12 347 THR A CA 1
ATOM 2751 C C . THR A 1 347 ? 27.019 19.334 -22.528 1.00 66.12 347 THR A C 1
ATOM 2753 O O . THR A 1 347 ? 26.874 18.855 -23.659 1.00 66.12 347 THR A O 1
ATOM 2756 N N . PRO A 1 348 ? 27.952 18.883 -21.666 1.00 74.94 348 PRO A N 1
ATOM 2757 C CA . PRO A 1 348 ? 28.916 17.861 -22.042 1.00 74.94 348 PRO A CA 1
ATOM 2758 C C . PRO A 1 348 ? 28.189 16.565 -22.411 1.00 74.94 348 PRO A C 1
ATOM 2760 O O . PRO A 1 348 ? 27.276 16.114 -21.709 1.00 74.94 348 PRO A O 1
ATOM 2763 N N . MET A 1 349 ? 28.588 15.973 -23.537 1.00 80.94 349 MET A N 1
ATOM 2764 C CA . MET A 1 349 ? 28.112 14.656 -23.950 1.00 80.94 349 MET A CA 1
ATOM 2765 C C . MET A 1 349 ? 28.846 13.576 -23.159 1.00 80.94 349 MET A C 1
ATOM 2767 O O . MET A 1 349 ? 30.071 13.579 -23.073 1.00 80.94 349 MET A O 1
ATOM 2771 N N . VAL A 1 350 ? 28.089 12.637 -22.597 1.00 87.06 350 VAL A N 1
ATOM 2772 C CA . VAL A 1 350 ? 28.623 11.513 -21.822 1.00 87.06 350 VAL A CA 1
ATOM 2773 C C . VAL A 1 350 ? 28.266 10.216 -22.531 1.00 87.06 350 VAL A C 1
ATOM 2775 O O . VAL A 1 350 ? 27.116 10.012 -22.916 1.00 87.06 350 VAL A O 1
ATOM 2778 N N . VAL A 1 351 ? 29.236 9.319 -22.695 1.00 89.38 351 VAL A N 1
ATOM 2779 C CA . VAL A 1 351 ? 28.981 7.978 -23.232 1.00 89.38 351 VAL A CA 1
ATOM 2780 C C . VAL A 1 351 ? 28.372 7.118 -22.128 1.00 89.38 351 VAL A C 1
ATOM 2782 O O . VAL A 1 351 ? 28.981 6.931 -21.076 1.00 89.38 351 VAL A O 1
ATOM 2785 N N . LEU A 1 352 ? 27.176 6.583 -22.364 1.00 90.31 352 LEU A N 1
ATOM 2786 C CA . LEU A 1 352 ? 26.537 5.616 -21.473 1.00 90.31 352 LEU A CA 1
ATOM 2787 C C . LEU A 1 352 ? 26.658 4.211 -22.054 1.00 90.31 352 LEU A C 1
ATOM 2789 O O . LEU A 1 352 ? 26.486 4.013 -23.254 1.00 90.31 352 LEU A O 1
ATOM 2793 N N . GLU A 1 353 ? 26.923 3.238 -21.185 1.00 92.12 353 GLU A N 1
ATOM 2794 C CA . GLU A 1 353 ? 26.976 1.813 -21.510 1.00 92.12 353 GLU A CA 1
ATOM 2795 C C . GLU A 1 353 ? 25.935 1.068 -20.669 1.00 92.12 353 GLU A C 1
ATOM 2797 O O . GLU A 1 353 ? 25.926 1.191 -19.444 1.00 92.12 353 GLU A O 1
ATOM 2802 N N . HIS A 1 354 ? 25.094 0.258 -21.314 1.00 91.75 354 HIS A N 1
ATOM 2803 C CA . HIS A 1 354 ? 24.152 -0.631 -20.631 1.00 91.75 354 HIS A CA 1
ATOM 2804 C C . HIS A 1 354 ? 24.342 -2.067 -21.086 1.00 91.75 354 HIS A C 1
ATOM 2806 O O . HIS A 1 354 ? 24.489 -2.337 -22.276 1.00 91.75 354 HIS A O 1
ATOM 2812 N N . HIS A 1 355 ? 24.300 -2.995 -20.138 1.00 94.12 355 HIS A N 1
ATOM 2813 C CA . HIS A 1 355 ? 24.299 -4.423 -20.429 1.00 94.12 355 HIS A CA 1
ATOM 2814 C C . HIS A 1 355 ? 22.854 -4.885 -20.630 1.00 94.12 355 HIS A C 1
ATOM 2816 O O . HIS A 1 355 ? 22.018 -4.681 -19.744 1.00 94.12 355 HIS A O 1
ATOM 2822 N N . VAL A 1 356 ? 22.577 -5.462 -21.796 1.00 93.25 356 VAL A N 1
ATOM 2823 C CA . VAL A 1 356 ? 21.247 -5.895 -22.223 1.00 93.25 356 VAL A CA 1
ATOM 2824 C C . VAL A 1 356 ? 21.273 -7.398 -22.450 1.00 93.25 356 VAL A C 1
ATOM 2826 O O . VAL A 1 356 ? 22.075 -7.893 -23.239 1.00 93.25 356 VAL A O 1
ATOM 2829 N N . ASP A 1 357 ? 20.369 -8.091 -21.773 1.00 93.31 357 ASP A N 1
ATOM 2830 C CA . ASP A 1 357 ? 20.141 -9.522 -21.903 1.00 93.31 357 ASP A CA 1
ATOM 2831 C C . ASP A 1 357 ? 18.844 -9.741 -22.681 1.00 93.31 357 ASP A C 1
ATOM 2833 O O . ASP A 1 357 ? 17.795 -9.204 -22.323 1.00 93.31 357 ASP A O 1
ATOM 2837 N N . VAL A 1 358 ? 18.904 -10.529 -23.749 1.00 91.81 358 VAL A N 1
ATOM 2838 C CA . VAL A 1 358 ? 17.757 -10.841 -24.604 1.00 91.81 358 VAL A CA 1
ATOM 2839 C C . VAL A 1 358 ? 17.535 -12.345 -24.614 1.00 91.81 358 VAL A C 1
ATOM 2841 O O . VAL A 1 358 ? 18.426 -13.110 -24.977 1.00 91.81 358 VAL A O 1
ATOM 2844 N N . ASN A 1 359 ? 16.333 -12.768 -24.238 1.00 91.12 359 ASN A N 1
ATOM 2845 C CA . ASN A 1 359 ? 15.846 -14.125 -24.421 1.00 91.12 359 ASN A CA 1
ATOM 2846 C C . ASN A 1 359 ? 15.089 -14.211 -25.751 1.00 91.12 359 ASN A C 1
ATOM 2848 O O . ASN A 1 359 ? 14.017 -13.626 -25.901 1.00 91.12 359 ASN A O 1
ATOM 2852 N N . LEU A 1 360 ? 15.651 -14.936 -26.714 1.00 87.44 360 LEU A N 1
ATOM 2853 C CA . LEU A 1 360 ? 15.044 -15.140 -28.030 1.00 87.44 360 LEU A CA 1
ATOM 2854 C C . LEU A 1 360 ? 13.947 -16.217 -27.998 1.00 87.44 360 LEU A C 1
ATOM 2856 O O . LEU A 1 360 ? 13.159 -16.308 -28.936 1.00 87.44 360 LEU A O 1
ATOM 2860 N N . GLY A 1 361 ? 13.846 -16.970 -26.898 1.00 86.06 361 GLY A N 1
ATOM 2861 C CA . GLY A 1 361 ? 12.933 -18.097 -26.739 1.00 86.06 361 GLY A CA 1
ATOM 2862 C C . GLY A 1 361 ? 13.608 -19.435 -27.029 1.00 86.06 361 GLY A C 1
ATOM 2863 O O . GLY A 1 361 ? 14.833 -19.524 -27.140 1.00 86.06 361 GLY A O 1
ATOM 2864 N N . GLN A 1 362 ? 12.798 -20.486 -27.109 1.00 84.38 362 GLN A N 1
ATOM 2865 C CA . GLN A 1 362 ? 13.279 -21.853 -27.278 1.00 84.38 362 GLN A CA 1
ATOM 2866 C C . GLN A 1 362 ? 13.793 -22.104 -28.695 1.00 84.38 362 GLN A C 1
ATOM 2868 O O . GLN A 1 362 ? 13.235 -21.602 -29.673 1.00 84.38 362 GLN A O 1
ATOM 2873 N N . VAL A 1 363 ? 14.833 -22.932 -28.800 1.00 80.12 363 VAL A N 1
ATOM 2874 C CA . VAL A 1 363 ? 15.207 -23.552 -30.074 1.00 80.12 363 VAL A CA 1
ATOM 2875 C C . VAL A 1 363 ? 14.054 -24.455 -30.502 1.00 80.12 363 VAL A C 1
ATOM 2877 O O . VAL A 1 363 ? 13.757 -25.431 -29.817 1.00 80.12 363 VAL A O 1
ATOM 2880 N N . ILE A 1 364 ? 13.394 -24.119 -31.610 1.00 71.25 364 ILE A N 1
ATOM 2881 C CA . ILE A 1 364 ? 12.420 -25.010 -32.242 1.00 71.25 364 ILE A CA 1
ATOM 2882 C C . ILE A 1 364 ? 13.242 -26.060 -32.999 1.00 71.25 364 ILE A C 1
ATOM 2884 O O . ILE A 1 364 ? 13.999 -25.670 -33.893 1.00 71.25 364 ILE A O 1
ATOM 2888 N N . PRO A 1 365 ? 13.161 -27.355 -32.641 1.00 65.94 365 PRO A N 1
ATOM 2889 C CA . PRO A 1 365 ? 13.769 -28.407 -33.444 1.00 65.94 365 PRO A CA 1
ATOM 2890 C C . PRO A 1 365 ? 13.123 -28.367 -34.831 1.00 65.94 365 PRO A C 1
ATOM 2892 O O . PRO A 1 365 ? 11.896 -28.387 -34.930 1.00 65.94 365 PRO A O 1
ATOM 2895 N N . SER A 1 366 ? 13.948 -28.226 -35.867 1.00 59.38 366 SER A N 1
ATOM 2896 C CA . SER A 1 366 ? 13.531 -28.301 -37.272 1.00 59.38 366 SER A CA 1
ATOM 2897 C C . SER A 1 366 ? 13.009 -29.679 -37.633 1.00 59.38 366 SER A C 1
ATOM 2899 O O . SER A 1 366 ? 13.686 -30.645 -37.202 1.00 59.38 366 SER A O 1
#

Nearest PDB structures (foldseek):
  7z8m-assembly1_Y  TM=7.721E-01  e=7.200E-31  Sus scrofa
  8ptk-assembly1_Y  TM=7.558E-01  e=1.043E-29  Sus scrofa
  6znl-assembly1_Y  TM=7.969E-01  e=5.016E-28  Sus scrofa

Foldseek 3Di:
DDDPPPPDVCVVDPQVQKWWDAPPDTHRLQQWFADLVVRGIDHPVQWDKDFPWKAFPPVLDTDDPVVCVVVVQFDQFWWADLAPRHIKDKDWDWDFDQDPVGNVDTDTAIWIWIADPPPGDIPVLLPDGTDSDRGDPDDDDDQPCPVVVVVVVVLVVVVVVVVVVVVVVVVVVVVVVVVVVVPPPDPDPDPDPPPDPPVPPPPVPPRDDDDDDDDDPDDDDDPPCVVPDDDDPQQADDPSSLVVPVSCSDGTPSPRDIGGGGIDTDIWIARPVPRDTRWACDPRSPDPDTPHHRRSVVQPDDPPDDDDDDDDADDPDPWDWDKDKDKDKDWDFSPPDPPPPPDPPPGDIDIDIIIMMGTPTIDDDD

Radius of gyration: 33.64 Å; Cα contacts (8 Å, |Δi|>4): 476; chains: 1; bounding box: 100×65×86 Å

Organism: Branchiostoma floridae (NCBI:txid7739)

InterPro domains:
  IPR008603 Dynactin subunit 4 [PF05502] (28-131)
  IPR008603 Dynactin subunit 4 [PF05502] (234-300)
  IPR008603 Dynactin subunit 4 [PTHR13034] (12-299)

Solvent-accessible surface area (backbone atoms only — not comparable to full-atom values): 22882 Å² total; per-residue (Å²): 135,82,76,80,76,73,80,48,80,70,60,79,44,76,47,82,33,45,24,35,58,34,92,93,46,73,42,29,50,85,66,26,28,38,37,84,88,79,74,42,68,32,41,76,84,58,34,44,82,40,82,71,46,34,28,28,86,80,82,49,46,77,42,59,70,71,57,28,59,74,49,73,44,35,34,89,81,43,33,22,31,48,86,79,65,47,66,43,42,80,42,81,45,78,42,76,39,63,33,95,91,38,79,89,43,69,41,80,40,63,32,25,44,44,34,28,85,84,83,64,52,42,41,61,75,50,66,52,77,64,25,80,47,88,65,85,64,75,84,78,87,74,61,92,57,52,66,60,52,53,52,51,54,52,44,51,49,53,53,51,50,52,52,49,53,53,50,49,51,52,50,51,50,56,51,49,51,55,54,59,66,65,58,79,78,60,101,64,90,72,78,75,74,92,78,61,84,66,83,69,66,77,75,76,75,79,72,76,84,76,84,76,83,82,82,74,94,71,76,87,72,81,65,72,62,70,80,76,56,86,83,59,71,86,50,42,46,52,70,77,40,19,68,70,42,72,87,75,43,42,64,37,45,60,63,56,62,77,36,60,26,66,46,44,71,47,64,26,32,25,36,69,90,74,68,47,77,35,33,30,61,45,85,56,70,86,52,89,54,55,78,38,78,30,44,36,48,71,77,68,63,56,102,84,73,83,84,87,82,90,79,94,81,80,77,91,58,86,71,52,69,42,71,52,75,50,75,52,70,48,84,41,69,66,81,79,69,68,95,81,64,92,70,81,70,83,60,72,73,42,81,46,77,42,46,36,39,36,50,79,42,65,55,74,82,128